Protein AF-A0A0K8VQW0-F1 (afdb_monomer)

pLDDT: mean 83.46, std 12.41, range [35.53, 97.81]

Organism: Bactrocera latifrons (NCBI:txid174628)

Structure (mmCIF, N/CA/C/O backbone):
data_AF-A0A0K8VQW0-F1
#
_entry.id   AF-A0A0K8VQW0-F1
#
loop_
_atom_site.group_PDB
_atom_site.id
_atom_site.type_symbol
_atom_site.label_atom_id
_atom_site.label_alt_id
_atom_site.label_comp_id
_atom_site.label_asym_id
_atom_site.label_entity_id
_atom_site.label_seq_id
_atom_site.pdbx_PDB_ins_code
_atom_site.Cartn_x
_atom_site.Cartn_y
_atom_site.Cartn_z
_atom_site.occupancy
_atom_site.B_iso_or_equiv
_atom_site.auth_seq_id
_atom_site.auth_comp_id
_atom_site.auth_asym_id
_atom_site.auth_atom_id
_atom_site.pdbx_PDB_model_num
ATOM 1 N N . MET A 1 1 ? 42.420 23.851 -63.058 1.00 48.34 1 MET A N 1
ATOM 2 C CA . MET A 1 1 ? 43.187 23.635 -61.815 1.00 48.34 1 MET A CA 1
ATOM 3 C C . MET A 1 1 ? 42.186 23.393 -60.703 1.00 48.34 1 ME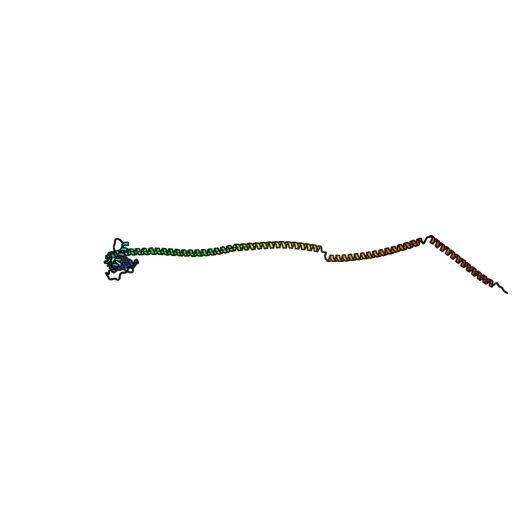T A C 1
ATOM 5 O O . MET A 1 1 ? 41.114 23.982 -60.770 1.00 48.34 1 MET A O 1
ATOM 9 N N . LEU A 1 2 ? 42.479 22.499 -59.757 1.00 59.59 2 LEU A N 1
ATOM 10 C CA . LEU A 1 2 ? 41.694 22.427 -58.519 1.00 59.59 2 LEU A CA 1
ATOM 11 C C . LEU A 1 2 ? 41.883 23.752 -57.770 1.00 59.59 2 LEU A C 1
ATOM 13 O O . LEU A 1 2 ? 42.992 24.283 -57.766 1.00 59.59 2 LEU A O 1
ATOM 17 N N . SER A 1 3 ? 40.810 24.321 -57.221 1.00 66.88 3 SER A N 1
ATOM 18 C CA . SER A 1 3 ? 40.883 25.573 -56.461 1.00 66.88 3 SER A CA 1
ATOM 19 C C . SER A 1 3 ? 41.658 25.364 -55.155 1.00 66.88 3 SER A C 1
ATOM 21 O O . SER A 1 3 ? 41.757 24.247 -54.652 1.00 66.88 3 SER A O 1
ATOM 23 N N . LYS A 1 4 ? 42.197 26.440 -54.575 1.00 72.69 4 LYS A N 1
ATOM 24 C CA . LYS A 1 4 ? 42.856 26.400 -53.258 1.00 72.69 4 LYS A CA 1
ATOM 25 C C . LYS A 1 4 ? 41.952 25.790 -52.173 1.00 72.69 4 LYS A C 1
ATOM 27 O O . LYS A 1 4 ? 42.403 24.959 -51.396 1.00 72.69 4 LYS A O 1
ATOM 32 N N . GLU A 1 5 ? 40.661 26.111 -52.224 1.00 74.06 5 GLU A N 1
ATOM 33 C CA . GLU A 1 5 ? 39.618 25.549 -51.354 1.00 74.06 5 GLU A CA 1
ATOM 34 C C . GLU A 1 5 ? 39.581 24.016 -51.396 1.00 74.06 5 GLU A C 1
ATOM 36 O O . GLU A 1 5 ? 39.418 23.359 -50.377 1.00 74.06 5 GLU A O 1
ATOM 41 N N . TYR A 1 6 ? 39.809 23.430 -52.571 1.00 78.06 6 TYR A N 1
ATOM 42 C CA . TYR A 1 6 ? 39.783 21.987 -52.765 1.00 78.06 6 TYR A CA 1
ATOM 43 C C . TYR A 1 6 ? 40.953 21.264 -52.072 1.00 78.06 6 TYR A C 1
ATOM 45 O O . TYR A 1 6 ? 40.799 20.153 -51.559 1.00 78.06 6 TYR A O 1
ATOM 53 N N . LEU A 1 7 ? 42.131 21.893 -52.060 1.00 81.38 7 LEU A N 1
ATOM 54 C CA . LEU A 1 7 ? 43.307 21.399 -51.341 1.00 81.38 7 LEU A CA 1
ATOM 55 C C . LEU A 1 7 ? 43.112 21.495 -49.828 1.00 81.38 7 LEU A C 1
ATOM 57 O O . LEU A 1 7 ? 43.439 20.551 -49.109 1.00 81.38 7 LEU A O 1
ATOM 61 N N . ASP A 1 8 ? 42.549 22.607 -49.362 1.00 84.25 8 ASP A N 1
ATOM 62 C CA . ASP A 1 8 ? 42.265 22.824 -47.945 1.00 84.25 8 ASP A CA 1
ATOM 63 C C . ASP A 1 8 ? 41.242 21.796 -47.432 1.00 84.25 8 ASP A C 1
ATOM 65 O O . ASP A 1 8 ? 41.500 21.129 -46.429 1.00 84.25 8 ASP A O 1
ATOM 69 N N . SER A 1 9 ? 40.163 21.551 -48.185 1.00 84.31 9 SER A N 1
ATOM 70 C CA . SER A 1 9 ? 39.167 20.507 -47.901 1.00 84.31 9 SER A CA 1
ATOM 71 C C . SER A 1 9 ? 39.760 19.095 -47.827 1.00 84.31 9 SER A C 1
ATOM 73 O O . SER A 1 9 ? 39.419 18.310 -46.940 1.00 84.31 9 SER A O 1
ATOM 75 N N . TRP A 1 10 ? 40.677 18.750 -48.736 1.00 85.44 10 TRP A N 1
ATOM 76 C CA . TRP A 1 10 ? 41.385 17.468 -48.677 1.00 85.44 10 TRP A CA 1
ATOM 77 C C . TRP A 1 10 ? 42.262 17.351 -47.433 1.00 85.44 10 TRP A C 1
ATOM 79 O O . TRP A 1 10 ? 42.283 16.304 -46.788 1.00 85.44 10 TRP A O 1
ATOM 89 N N . ASN A 1 11 ? 42.986 18.418 -47.104 1.00 86.31 11 ASN A N 1
ATOM 90 C CA . ASN A 1 11 ? 43.925 18.452 -45.988 1.00 86.31 11 ASN A CA 1
ATOM 91 C C . ASN A 1 11 ? 43.231 18.452 -44.623 1.00 86.31 11 ASN A C 1
ATOM 93 O O . ASN A 1 11 ? 43.803 17.941 -43.660 1.00 86.31 11 ASN A O 1
ATOM 97 N N . GLU A 1 12 ? 42.018 18.998 -44.542 1.00 84.69 12 GLU A N 1
ATOM 98 C CA . GLU A 1 12 ? 41.165 18.930 -43.356 1.00 84.69 12 GLU A CA 1
ATOM 99 C C . GLU A 1 12 ? 40.717 17.490 -43.078 1.00 84.69 12 GLU A C 1
ATOM 101 O O . GLU A 1 12 ? 40.817 17.011 -41.949 1.00 84.69 12 GLU A O 1
ATOM 106 N N . LEU A 1 13 ? 40.275 16.770 -44.114 1.00 79.94 13 LEU A N 1
ATOM 107 C CA . LEU A 1 13 ? 39.778 15.402 -43.964 1.00 79.94 13 LEU A CA 1
ATOM 108 C C . LEU A 1 13 ? 40.904 14.360 -43.855 1.00 79.94 13 LEU A C 1
ATOM 110 O O . LEU A 1 13 ? 40.767 13.379 -43.126 1.00 79.94 13 LEU A O 1
ATOM 114 N N . CYS A 1 14 ? 42.023 14.561 -44.555 1.00 78.38 14 CYS A N 1
ATOM 115 C CA . CYS A 1 14 ? 43.114 13.594 -44.682 1.00 78.38 14 CYS A CA 1
ATOM 116 C C . CYS A 1 14 ? 44.399 14.068 -43.979 1.00 78.38 14 CYS A C 1
ATOM 118 O O . CYS A 1 14 ? 45.395 14.425 -44.615 1.00 78.38 14 CYS A O 1
ATOM 120 N N . ALA A 1 15 ? 44.416 14.003 -42.645 1.00 74.19 15 ALA A N 1
ATOM 121 C CA . ALA A 1 15 ? 45.556 14.451 -41.837 1.00 74.19 15 ALA A CA 1
ATOM 122 C C . ALA A 1 15 ? 46.870 13.675 -42.098 1.00 74.19 15 ALA A C 1
ATOM 124 O O . ALA A 1 15 ? 47.957 14.235 -41.953 1.00 74.19 15 ALA A O 1
ATOM 125 N N . GLU A 1 16 ? 46.790 12.401 -42.508 1.00 76.31 16 GLU A N 1
ATOM 126 C CA . GLU A 1 16 ? 47.960 11.538 -42.763 1.00 76.31 16 GLU A CA 1
ATOM 127 C C . GLU A 1 16 ? 48.750 11.919 -44.030 1.00 76.31 16 GLU A C 1
ATOM 129 O O . GLU A 1 16 ? 49.934 11.585 -44.164 1.00 76.31 16 GLU A O 1
ATOM 134 N N . CYS A 1 17 ? 48.108 12.596 -44.985 1.00 80.81 17 CYS A N 1
ATOM 135 C CA . CYS A 1 17 ? 48.713 12.930 -46.269 1.00 80.81 17 CYS A CA 1
ATOM 136 C C . CYS A 1 17 ? 48.234 14.296 -46.756 1.00 80.81 17 CYS A C 1
ATOM 138 O O . CYS A 1 17 ? 47.280 14.389 -47.525 1.00 80.81 17 CYS A O 1
ATOM 140 N N . LYS A 1 18 ? 48.943 15.345 -46.328 1.00 83.75 18 LYS A N 1
ATOM 141 C CA . LYS A 1 18 ? 48.693 16.706 -46.800 1.00 83.75 18 LYS A CA 1
ATOM 142 C C . LYS A 1 18 ? 49.139 16.865 -48.252 1.00 83.75 18 LYS A C 1
ATOM 144 O O . LYS A 1 18 ? 50.272 16.532 -48.592 1.00 83.75 18 LYS A O 1
ATOM 149 N N . MET A 1 19 ? 48.246 17.379 -49.083 1.00 85.00 19 MET A N 1
ATOM 150 C CA . MET A 1 19 ? 48.490 17.762 -50.464 1.00 85.00 19 MET A CA 1
ATOM 151 C C . MET A 1 19 ? 48.918 19.225 -50.537 1.00 85.00 19 MET A C 1
ATOM 153 O O . MET A 1 19 ? 48.314 20.090 -49.899 1.00 85.00 19 MET A O 1
ATOM 157 N N . VAL A 1 20 ? 49.921 19.505 -51.364 1.00 86.06 20 VAL A N 1
ATOM 158 C CA . VAL A 1 20 ? 50.309 20.869 -51.739 1.00 86.06 20 VAL A CA 1
ATOM 159 C C . VAL A 1 20 ? 50.135 21.082 -53.242 1.00 86.06 20 VAL A C 1
ATOM 161 O O . VAL A 1 20 ? 50.089 20.133 -54.024 1.00 86.06 20 VAL A O 1
ATOM 164 N N . GLU A 1 21 ? 50.043 22.341 -53.665 1.00 83.44 21 GLU A N 1
ATOM 165 C CA . GLU A 1 21 ? 49.788 22.706 -55.064 1.00 83.44 21 GLU A CA 1
ATOM 166 C C . GLU A 1 21 ? 50.863 22.173 -56.029 1.00 83.44 21 GLU A C 1
ATOM 168 O O . GLU A 1 21 ? 50.541 21.725 -57.130 1.00 83.44 21 GLU A O 1
ATOM 173 N N . SER A 1 22 ? 52.128 22.125 -55.591 1.00 84.31 22 SER A N 1
ATOM 174 C CA . SER A 1 22 ? 53.238 21.570 -56.376 1.00 84.31 22 SER A CA 1
ATOM 175 C C . SER A 1 22 ? 53.071 20.081 -56.686 1.00 84.31 22 SER A C 1
ATOM 177 O O . SER A 1 22 ? 53.431 19.645 -57.780 1.00 84.31 22 SER A O 1
ATOM 179 N N . ASP A 1 23 ? 52.489 19.312 -55.762 1.00 83.44 23 ASP A N 1
ATOM 180 C CA . ASP A 1 23 ? 52.266 17.877 -55.959 1.00 83.44 23 ASP A CA 1
ATOM 181 C C . ASP A 1 23 ? 51.166 17.619 -56.992 1.00 83.44 23 ASP A 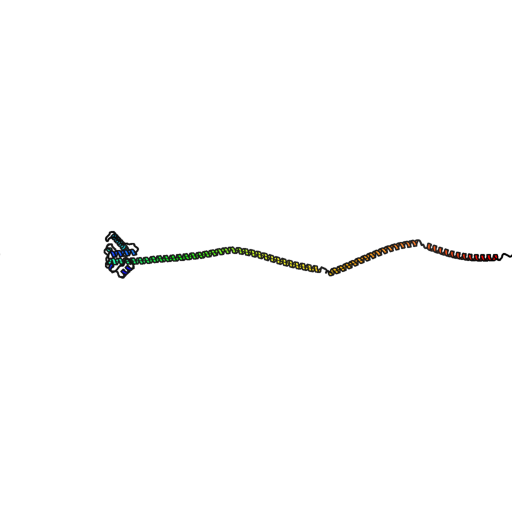C 1
ATOM 183 O O . ASP A 1 23 ? 51.247 16.680 -57.779 1.00 83.44 23 ASP A O 1
ATOM 187 N N . LEU A 1 24 ? 50.137 18.472 -57.026 1.00 83.31 24 LEU A N 1
ATOM 188 C CA . LEU A 1 24 ? 49.088 18.397 -58.042 1.00 83.31 24 LEU A CA 1
ATOM 189 C C . LEU A 1 24 ? 49.572 18.883 -59.405 1.00 83.31 24 LEU A C 1
ATOM 191 O O . LEU A 1 24 ? 49.139 18.343 -60.423 1.00 83.31 24 LEU A O 1
ATOM 195 N N . ALA A 1 25 ? 50.445 19.893 -59.435 1.00 85.62 25 ALA A N 1
ATOM 196 C CA . ALA A 1 25 ? 51.008 20.421 -60.671 1.00 85.62 25 ALA A CA 1
ATOM 197 C C . ALA A 1 25 ? 51.848 19.362 -61.402 1.00 85.62 25 ALA A C 1
ATOM 199 O O . ALA A 1 25 ? 51.726 19.237 -62.622 1.00 85.62 25 ALA A O 1
ATOM 200 N N . ASN A 1 26 ? 52.621 18.562 -60.659 1.00 87.62 26 ASN A N 1
ATOM 201 C CA . ASN A 1 26 ? 53.434 17.470 -61.190 1.00 87.62 26 ASN A CA 1
ATOM 202 C C . ASN A 1 26 ? 53.284 16.192 -60.339 1.00 87.62 26 ASN A C 1
ATOM 204 O O . ASN A 1 26 ? 54.155 15.886 -59.517 1.00 87.62 26 ASN A O 1
ATOM 208 N N . PRO A 1 27 ? 52.184 15.438 -60.510 1.00 90.44 27 PRO A N 1
ATOM 209 C CA . PRO A 1 27 ? 51.924 14.273 -59.680 1.00 90.44 27 PRO A CA 1
ATOM 210 C C . PRO A 1 27 ? 52.955 13.174 -59.953 1.00 90.44 27 PRO A C 1
ATOM 212 O O . PRO A 1 27 ? 53.300 12.895 -61.097 1.00 90.44 27 PRO A O 1
ATOM 215 N N . SER A 1 28 ? 53.428 12.515 -58.896 1.00 91.12 28 SER A N 1
ATOM 216 C CA . SER A 1 28 ? 54.282 11.324 -59.001 1.00 91.12 28 SER A CA 1
ATOM 217 C C . SER A 1 28 ? 53.524 10.068 -58.576 1.00 91.12 28 SER A C 1
ATOM 219 O O . SER A 1 28 ? 52.607 10.142 -57.756 1.00 91.12 28 SER A O 1
ATOM 221 N N . GLU A 1 29 ? 53.927 8.899 -59.087 1.00 90.69 29 GLU A N 1
ATOM 222 C CA . GLU A 1 29 ? 53.359 7.601 -58.683 1.00 90.69 29 GLU A CA 1
ATOM 223 C C . GLU A 1 29 ? 53.418 7.421 -57.160 1.00 90.69 29 GLU A C 1
ATOM 225 O O . GLU A 1 29 ? 52.429 7.048 -56.527 1.00 90.69 29 GLU A O 1
ATOM 230 N N . LYS A 1 30 ? 54.574 7.724 -56.554 1.00 89.25 30 LYS A N 1
ATOM 231 C CA . LYS A 1 30 ? 54.804 7.563 -55.113 1.00 89.25 30 LYS A CA 1
ATOM 232 C C . LYS A 1 30 ? 53.864 8.442 -54.291 1.00 89.25 30 LYS A C 1
ATOM 234 O O . LYS A 1 30 ? 53.285 7.971 -53.312 1.00 89.25 30 LYS A O 1
ATOM 239 N N . TRP A 1 31 ? 53.703 9.699 -54.696 1.00 91.19 31 TRP A N 1
ATOM 240 C CA . TRP A 1 31 ? 52.788 10.627 -54.040 1.00 91.19 31 TRP A CA 1
ATOM 241 C C . TRP A 1 31 ? 51.332 10.179 -54.198 1.00 91.19 31 TRP A C 1
ATOM 243 O O . TRP A 1 31 ? 50.628 10.032 -53.198 1.00 91.19 31 TRP A O 1
ATOM 253 N N . LEU A 1 32 ? 50.899 9.870 -55.424 1.00 92.00 32 LEU A N 1
ATOM 254 C CA . LEU A 1 32 ? 49.515 9.482 -55.688 1.00 92.00 32 LEU A CA 1
ATOM 255 C C . LEU A 1 32 ? 49.154 8.171 -54.977 1.00 92.00 32 LEU A C 1
ATOM 257 O O . LEU A 1 32 ? 48.070 8.045 -54.415 1.00 92.00 32 LEU A O 1
ATOM 261 N N . THR A 1 33 ? 50.084 7.218 -54.916 1.00 92.06 33 THR A N 1
ATOM 262 C CA . THR A 1 33 ? 49.921 5.980 -54.143 1.00 92.06 33 THR A CA 1
ATOM 263 C C . THR A 1 33 ? 49.684 6.277 -52.663 1.00 92.06 33 THR A C 1
ATOM 265 O O . THR A 1 33 ? 48.759 5.722 -52.074 1.00 92.06 33 THR A O 1
ATOM 268 N N . LYS A 1 34 ? 50.474 7.177 -52.060 1.00 90.62 34 LYS A N 1
ATOM 269 C CA . LYS A 1 34 ? 50.308 7.569 -50.651 1.00 90.62 34 LYS A CA 1
ATOM 270 C C . LYS A 1 34 ? 48.936 8.201 -50.407 1.00 90.62 34 LYS A C 1
ATOM 272 O O . LYS A 1 34 ? 48.243 7.798 -49.478 1.00 90.62 34 LYS A O 1
ATOM 277 N N . VAL A 1 35 ? 48.528 9.120 -51.279 1.00 91.38 35 VAL A N 1
ATOM 278 C CA . VAL A 1 35 ? 47.213 9.774 -51.237 1.00 91.38 35 VAL A CA 1
ATOM 279 C C . VAL A 1 35 ? 46.076 8.753 -51.269 1.00 91.38 35 VAL A C 1
ATOM 281 O O . VAL A 1 35 ? 45.187 8.790 -50.422 1.00 91.38 35 VAL A O 1
ATOM 284 N N . LEU A 1 36 ? 46.101 7.821 -52.225 1.00 92.50 36 LEU A N 1
ATOM 285 C CA . LEU A 1 36 ? 45.034 6.833 -52.398 1.00 92.50 36 LEU A CA 1
ATOM 286 C C . LEU A 1 36 ? 44.988 5.819 -51.245 1.00 92.50 36 LEU A C 1
ATOM 288 O O . LEU A 1 36 ? 43.913 5.366 -50.858 1.00 92.50 36 LEU A O 1
ATOM 292 N N . VAL A 1 37 ? 46.138 5.483 -50.656 1.00 92.69 37 VAL A N 1
ATOM 293 C CA . VAL A 1 37 ? 46.196 4.652 -49.444 1.00 92.69 37 VAL A CA 1
ATOM 294 C C . VAL A 1 37 ? 45.581 5.384 -48.254 1.00 92.69 37 VAL A C 1
ATOM 296 O O . VAL A 1 37 ? 44.733 4.811 -47.570 1.00 92.69 37 VAL A O 1
ATOM 299 N N . SER A 1 38 ? 45.954 6.647 -48.026 1.00 90.62 38 SER A N 1
ATOM 300 C CA . SER A 1 38 ? 45.355 7.464 -46.964 1.00 90.62 38 SER A CA 1
ATOM 301 C C . SER A 1 38 ? 43.851 7.642 -47.171 1.00 90.62 38 SER A C 1
ATOM 303 O O . SER A 1 38 ? 43.090 7.535 -46.214 1.00 90.62 38 SER A O 1
ATOM 305 N N . TYR A 1 39 ? 43.401 7.789 -48.420 1.00 90.94 39 TYR A N 1
ATOM 306 C CA . TYR A 1 39 ? 41.980 7.810 -48.757 1.00 90.94 39 TYR A CA 1
ATOM 307 C C . TYR A 1 39 ? 41.234 6.563 -48.283 1.00 90.94 39 TYR A C 1
ATOM 309 O O . TYR A 1 39 ? 40.228 6.676 -47.589 1.00 90.94 39 TYR A O 1
ATOM 317 N N . LEU A 1 40 ? 41.740 5.368 -48.596 1.00 90.44 40 LEU A N 1
ATOM 318 C CA . LEU A 1 40 ? 41.107 4.121 -48.156 1.00 90.44 40 LEU A CA 1
ATOM 319 C C . LEU A 1 40 ? 41.104 3.985 -46.627 1.00 90.44 40 LEU A C 1
ATOM 321 O O . LEU A 1 40 ? 40.119 3.522 -46.050 1.00 90.44 40 LEU A O 1
ATOM 325 N N . ARG A 1 41 ? 42.161 4.433 -45.946 1.00 90.06 41 ARG A N 1
ATOM 326 C CA . ARG A 1 41 ? 42.215 4.408 -44.476 1.00 90.06 41 ARG A CA 1
ATOM 327 C C . ARG A 1 41 ? 41.132 5.262 -43.821 1.00 90.06 41 ARG A C 1
ATOM 329 O O . ARG A 1 41 ? 40.628 4.864 -42.775 1.00 90.06 41 ARG A O 1
ATOM 336 N N . MET A 1 42 ? 40.696 6.356 -44.450 1.00 86.81 42 MET A N 1
ATOM 337 C CA . MET A 1 42 ? 39.585 7.176 -43.936 1.00 86.81 42 MET A CA 1
ATOM 338 C C . MET A 1 42 ? 38.248 6.420 -43.884 1.00 86.81 42 MET A C 1
ATOM 340 O O . MET A 1 42 ? 37.409 6.706 -43.032 1.00 86.81 42 MET A O 1
ATOM 344 N N . PHE A 1 43 ? 38.068 5.396 -44.723 1.00 84.69 43 PHE A N 1
ATOM 345 C CA . PHE A 1 43 ? 36.915 4.488 -44.653 1.00 84.69 43 PHE A CA 1
ATOM 346 C C . PHE A 1 43 ? 37.111 3.329 -43.661 1.00 84.69 43 PHE A C 1
ATOM 348 O O . PHE A 1 43 ? 36.229 2.486 -43.524 1.00 84.69 43 PHE A O 1
ATOM 355 N N . GLY A 1 44 ? 38.249 3.269 -42.960 1.00 84.62 44 GLY A N 1
ATOM 356 C CA . GLY A 1 44 ? 38.584 2.216 -41.999 1.00 84.62 44 GLY A CA 1
ATOM 357 C C . GLY A 1 44 ? 39.300 1.000 -42.596 1.00 84.62 44 GLY A C 1
ATOM 358 O O . GLY A 1 44 ? 39.504 0.011 -41.887 1.00 84.62 44 GLY A O 1
ATOM 359 N N . TYR A 1 45 ? 39.710 1.040 -43.870 1.00 88.25 45 TYR A N 1
ATOM 360 C CA . TYR A 1 45 ? 40.494 -0.045 -44.466 1.00 88.25 45 TYR A CA 1
ATOM 361 C C . TYR A 1 45 ? 41.931 -0.050 -43.928 1.00 88.25 45 TYR A C 1
ATOM 363 O O . TYR A 1 45 ? 42.628 0.964 -43.949 1.00 88.25 45 TYR A O 1
ATOM 371 N N . ARG A 1 46 ? 42.422 -1.221 -43.510 1.00 85.12 46 ARG A N 1
ATOM 372 C CA . ARG A 1 46 ? 43.819 -1.414 -43.090 1.00 85.12 46 ARG A CA 1
ATOM 373 C C . ARG A 1 46 ? 44.701 -1.695 -44.307 1.00 85.12 46 ARG A C 1
ATOM 375 O O . ARG A 1 46 ? 44.916 -2.848 -44.667 1.00 85.12 46 ARG A O 1
ATOM 382 N N . VAL A 1 47 ? 45.156 -0.633 -44.973 1.00 86.38 47 VAL A N 1
ATOM 383 C CA . VAL A 1 47 ? 46.017 -0.720 -46.166 1.00 86.38 47 VAL A CA 1
ATOM 384 C C . VAL A 1 47 ? 47.445 -0.301 -45.821 1.00 86.38 47 VAL A C 1
ATOM 386 O O . VAL A 1 47 ? 47.671 0.817 -45.349 1.00 86.38 47 VAL A O 1
ATOM 389 N N . GLU A 1 48 ? 48.413 -1.173 -46.097 1.00 84.19 48 GLU A N 1
ATOM 390 C CA . GLU A 1 48 ? 49.847 -0.940 -45.887 1.00 84.19 48 GLU A CA 1
ATOM 391 C C . GLU A 1 48 ? 50.609 -1.046 -47.211 1.00 84.19 48 GLU A C 1
ATOM 393 O O . GLU A 1 48 ? 50.309 -1.902 -48.044 1.00 84.19 48 GLU A O 1
ATOM 398 N N . ILE A 1 49 ? 51.573 -0.145 -47.418 1.00 84.25 49 ILE A N 1
ATOM 399 C CA . ILE A 1 49 ? 52.431 -0.149 -48.608 1.00 84.25 49 ILE A CA 1
ATOM 400 C C . ILE A 1 49 ? 53.549 -1.177 -48.369 1.00 84.25 49 ILE A C 1
ATOM 402 O O . ILE A 1 49 ? 54.248 -1.043 -47.365 1.00 84.25 49 ILE A O 1
ATOM 406 N N . PRO A 1 50 ? 53.753 -2.169 -49.257 1.00 84.38 50 PRO A N 1
ATOM 407 C CA . PRO A 1 50 ? 54.818 -3.158 -49.094 1.00 84.38 50 PRO A CA 1
ATOM 408 C C . PRO A 1 50 ? 56.213 -2.516 -49.032 1.00 84.38 50 PRO A C 1
ATOM 410 O O . PRO A 1 50 ? 56.507 -1.608 -49.812 1.00 84.38 50 PRO A O 1
ATOM 413 N N . CYS A 1 51 ? 57.090 -3.029 -48.161 1.00 75.00 51 CYS A N 1
ATOM 414 C CA . CYS A 1 51 ? 58.485 -2.576 -48.014 1.00 75.00 51 CYS A CA 1
ATOM 415 C C . CYS A 1 51 ? 59.433 -3.079 -49.124 1.00 75.00 51 CYS A C 1
ATOM 417 O O . CYS A 1 51 ? 60.633 -2.821 -49.077 1.00 75.00 51 CYS A O 1
ATOM 419 N N . SER A 1 52 ? 58.914 -3.836 -50.087 1.00 76.88 52 SER A N 1
ATOM 420 C CA . SER A 1 52 ? 59.673 -4.541 -51.122 1.00 76.88 52 SER A CA 1
ATOM 421 C C . SER A 1 52 ? 60.296 -3.581 -52.145 1.00 76.88 52 SER A C 1
ATOM 423 O O . SER A 1 52 ? 59.778 -2.488 -52.385 1.00 76.88 52 SER A O 1
ATOM 425 N N . GLU A 1 53 ? 61.385 -4.010 -52.793 1.00 74.75 53 GLU A N 1
ATOM 426 C CA . GLU A 1 53 ? 62.122 -3.203 -53.776 1.00 74.75 53 GLU A CA 1
ATOM 427 C C . GLU A 1 53 ? 61.233 -2.652 -54.907 1.00 74.75 53 GLU A C 1
ATOM 429 O O . GLU A 1 53 ? 60.207 -3.233 -55.297 1.00 74.75 53 GLU A O 1
ATOM 434 N N . GLU A 1 54 ? 61.644 -1.507 -55.455 1.00 72.06 54 GLU A N 1
ATOM 435 C CA . GLU A 1 54 ? 60.998 -0.853 -56.591 1.00 72.06 54 GLU A CA 1
ATOM 436 C C . GLU A 1 54 ? 60.935 -1.816 -57.795 1.00 72.06 54 GLU A C 1
ATOM 438 O O . GLU A 1 54 ? 61.929 -2.424 -58.175 1.00 72.06 54 GLU A O 1
ATOM 443 N N . GLY A 1 55 ? 59.747 -2.014 -58.378 1.00 73.12 55 GLY A N 1
ATOM 444 C CA . GLY A 1 55 ? 59.546 -2.961 -59.488 1.00 73.12 55 GLY A CA 1
ATOM 445 C C . GLY A 1 55 ? 59.321 -4.429 -59.087 1.00 73.12 55 GLY A C 1
ATOM 446 O O . GLY A 1 55 ? 58.984 -5.254 -59.948 1.00 73.12 55 GLY A O 1
ATOM 447 N N . SER A 1 56 ? 59.405 -4.767 -57.794 1.00 86.62 56 SER A N 1
ATOM 448 C CA . SER A 1 56 ? 59.098 -6.114 -57.296 1.00 86.62 56 SER A CA 1
ATOM 449 C C . SER A 1 56 ? 57.685 -6.579 -57.685 1.00 86.62 56 SER A C 1
ATOM 451 O O . SER A 1 56 ? 56.746 -5.794 -57.868 1.00 86.62 56 SER A O 1
ATOM 453 N N . ARG A 1 57 ? 57.507 -7.901 -57.826 1.00 87.38 57 ARG A N 1
ATOM 454 C CA . ARG A 1 57 ? 56.194 -8.507 -58.126 1.00 87.38 57 ARG A CA 1
ATOM 455 C C . ARG A 1 57 ? 55.148 -8.131 -57.073 1.00 87.38 57 ARG A C 1
ATOM 457 O O . ARG A 1 57 ? 53.999 -7.877 -57.422 1.00 87.38 57 ARG A O 1
ATOM 464 N N . GLU A 1 58 ? 55.552 -8.079 -55.811 1.00 87.56 58 GLU A N 1
ATOM 465 C CA . GLU A 1 58 ? 54.688 -7.740 -54.683 1.00 87.56 58 GLU A CA 1
ATOM 466 C C . GLU A 1 58 ? 54.174 -6.299 -54.762 1.00 87.56 58 GLU A C 1
ATOM 468 O O . GLU A 1 58 ? 52.959 -6.084 -54.734 1.00 87.56 58 GLU A O 1
ATOM 473 N N . LYS A 1 59 ? 55.069 -5.326 -54.989 1.00 87.56 59 LYS A N 1
ATOM 474 C CA . LYS A 1 59 ? 54.690 -3.920 -55.188 1.00 87.56 59 LYS A CA 1
ATOM 475 C C . LYS A 1 59 ? 53.755 -3.756 -56.389 1.00 87.56 59 LYS A C 1
ATOM 477 O O . LYS A 1 59 ? 52.739 -3.074 -56.286 1.00 87.56 59 LYS A O 1
ATOM 482 N N . ARG A 1 60 ? 54.019 -4.445 -57.507 1.00 89.31 60 ARG A N 1
ATOM 483 C CA . ARG A 1 60 ? 53.128 -4.419 -58.685 1.00 89.31 60 ARG A CA 1
ATOM 484 C C . ARG A 1 60 ? 51.727 -4.948 -58.374 1.00 89.31 60 ARG A C 1
ATOM 486 O O . ARG A 1 60 ? 50.743 -4.308 -58.737 1.00 89.31 60 ARG A O 1
ATOM 493 N N . ILE A 1 61 ? 51.618 -6.082 -57.680 1.00 90.19 61 ILE A N 1
ATOM 494 C CA . ILE A 1 61 ? 50.319 -6.649 -57.280 1.00 90.19 61 ILE A CA 1
ATOM 495 C C . ILE A 1 61 ? 49.574 -5.693 -56.343 1.00 90.19 61 ILE A C 1
ATOM 497 O O . ILE A 1 61 ? 48.369 -5.501 -56.509 1.00 90.19 61 ILE A O 1
ATOM 501 N N . PHE A 1 62 ? 50.275 -5.082 -55.385 1.00 93.25 62 PHE A N 1
ATOM 502 C CA . PHE A 1 62 ? 49.696 -4.087 -54.486 1.00 93.25 62 PHE A CA 1
ATOM 503 C C . PHE A 1 62 ? 49.106 -2.900 -55.253 1.00 93.25 62 PHE A C 1
ATOM 505 O O . PHE A 1 62 ? 47.931 -2.588 -55.074 1.00 93.25 62 PHE A O 1
ATOM 512 N N . LEU A 1 63 ? 49.875 -2.290 -56.158 1.00 92.25 63 LEU A N 1
ATOM 513 C CA . LEU A 1 63 ? 49.413 -1.138 -56.934 1.00 92.25 63 LEU A CA 1
ATOM 514 C C . LEU A 1 63 ? 48.222 -1.500 -57.836 1.00 92.25 63 LEU A C 1
ATOM 516 O O . LEU A 1 63 ? 47.260 -0.741 -57.913 1.00 92.25 63 LEU A O 1
ATOM 520 N N . ILE A 1 64 ? 48.222 -2.686 -58.456 1.00 92.56 64 ILE A N 1
ATOM 521 C CA . ILE A 1 64 ? 47.072 -3.178 -59.234 1.00 92.56 64 ILE A CA 1
ATOM 522 C C . ILE A 1 64 ? 45.829 -3.308 -58.345 1.00 92.56 64 ILE A C 1
ATOM 524 O O . ILE A 1 64 ? 44.737 -2.900 -58.744 1.00 92.56 64 ILE A O 1
ATOM 528 N N . LYS A 1 65 ? 45.969 -3.864 -57.135 1.00 92.50 65 LYS A N 1
ATOM 529 C CA . LYS A 1 65 ? 44.855 -3.973 -56.183 1.00 92.50 65 LYS A CA 1
ATOM 530 C C . LYS A 1 65 ? 44.358 -2.597 -55.749 1.00 92.50 65 LYS A C 1
ATOM 532 O O . LYS A 1 65 ? 43.147 -2.393 -55.749 1.00 92.50 65 LYS A O 1
ATOM 537 N N . LEU A 1 66 ? 45.262 -1.672 -55.428 1.00 93.69 66 LEU A N 1
ATOM 538 C CA . LEU A 1 66 ? 44.930 -0.300 -55.044 1.00 93.69 66 LEU A CA 1
ATOM 539 C C . LEU A 1 66 ? 44.111 0.387 -56.141 1.00 93.69 66 LEU A C 1
ATOM 541 O O . LEU A 1 66 ? 43.018 0.872 -55.872 1.00 93.69 66 LEU A O 1
ATOM 545 N N . VAL A 1 67 ? 44.583 0.331 -57.388 1.00 94.00 67 VAL A N 1
ATOM 546 C CA . VAL A 1 67 ? 43.874 0.890 -58.549 1.00 94.00 67 VAL A CA 1
ATOM 547 C C . VAL A 1 67 ? 42.485 0.288 -58.693 1.00 94.00 67 VAL A C 1
ATOM 549 O O . VAL A 1 67 ? 41.533 1.033 -58.869 1.00 94.00 67 VAL A O 1
ATOM 552 N N . ARG A 1 68 ? 42.334 -1.037 -58.570 1.00 91.81 68 ARG A N 1
ATOM 553 C CA . ARG A 1 68 ? 41.014 -1.685 -58.677 1.00 91.81 68 ARG A CA 1
ATOM 554 C C . ARG A 1 68 ? 40.044 -1.233 -57.585 1.00 91.81 68 ARG A C 1
ATOM 556 O O . ARG A 1 68 ? 38.862 -1.089 -57.872 1.00 91.81 68 ARG A O 1
ATOM 563 N N . HIS A 1 69 ? 40.522 -1.013 -56.360 1.00 91.12 69 HIS A N 1
ATOM 564 C CA . HIS A 1 69 ? 39.678 -0.510 -55.270 1.00 91.12 69 HIS A CA 1
ATOM 565 C C . HIS A 1 69 ? 39.270 0.943 -55.508 1.00 91.12 69 HIS A C 1
ATOM 567 O O . HIS A 1 69 ? 38.101 1.285 -55.351 1.00 91.12 69 HIS A O 1
ATOM 573 N N . ILE A 1 70 ? 40.215 1.782 -55.930 1.00 92.31 70 ILE A N 1
ATOM 574 C CA . ILE A 1 70 ? 39.940 3.185 -56.234 1.00 92.31 70 ILE A CA 1
ATOM 575 C C . ILE A 1 70 ? 39.007 3.314 -57.435 1.00 92.31 70 ILE A C 1
ATOM 577 O O . ILE A 1 70 ? 38.030 4.039 -57.338 1.00 92.31 70 ILE A O 1
ATOM 581 N N . ASP A 1 71 ? 39.236 2.571 -58.519 1.00 91.00 71 ASP A N 1
ATOM 582 C CA . ASP A 1 71 ? 38.354 2.541 -59.692 1.00 91.00 71 ASP A CA 1
ATOM 583 C C . ASP A 1 71 ? 36.941 2.073 -59.324 1.00 91.00 71 ASP A C 1
ATOM 585 O O . ASP A 1 71 ? 35.961 2.644 -59.792 1.00 91.00 71 ASP A O 1
ATOM 589 N N . HIS A 1 72 ? 36.818 1.082 -58.433 1.00 89.88 72 HIS A N 1
ATOM 590 C CA . HIS A 1 72 ? 35.516 0.643 -57.939 1.00 89.88 72 HIS A CA 1
ATOM 591 C C . HIS A 1 72 ? 34.778 1.759 -57.191 1.00 89.88 72 HIS A C 1
ATOM 593 O O . HIS A 1 72 ? 33.628 2.030 -57.521 1.00 89.88 72 HIS A O 1
ATOM 599 N N . ILE A 1 73 ? 35.435 2.425 -56.233 1.00 88.38 73 ILE A N 1
ATOM 600 C CA . ILE A 1 73 ? 34.841 3.544 -55.479 1.00 88.38 73 ILE A CA 1
ATOM 601 C C . ILE A 1 73 ? 34.502 4.698 -56.419 1.00 88.38 73 ILE A C 1
ATOM 603 O O . ILE A 1 73 ? 33.419 5.267 -56.370 1.00 88.38 73 ILE A O 1
ATOM 607 N N . TYR A 1 74 ? 35.419 5.015 -57.319 1.00 85.31 74 TYR A N 1
ATOM 608 C CA . TYR A 1 74 ? 35.268 6.086 -58.280 1.00 85.31 74 TYR A CA 1
ATOM 609 C C . TYR A 1 74 ? 34.062 5.859 -59.211 1.00 85.31 74 TYR A C 1
ATOM 611 O O . TYR A 1 74 ? 33.282 6.782 -59.440 1.00 85.31 74 TYR A O 1
ATOM 619 N N . LYS A 1 75 ? 33.823 4.613 -59.645 1.00 88.94 75 LYS A N 1
ATOM 620 C CA . LYS A 1 75 ? 32.659 4.210 -60.457 1.00 88.94 75 LYS A CA 1
ATOM 621 C C . LYS A 1 75 ? 31.313 4.267 -59.736 1.00 88.94 75 LYS A C 1
ATOM 623 O O . LYS A 1 75 ? 30.280 4.213 -60.405 1.00 88.94 75 LYS A O 1
ATOM 628 N N . ILE A 1 76 ? 31.299 4.367 -58.406 1.00 86.00 76 ILE A N 1
ATOM 629 C CA . ILE A 1 76 ? 30.070 4.656 -57.651 1.00 86.00 76 ILE A CA 1
ATOM 630 C C . ILE A 1 76 ? 29.592 6.072 -57.990 1.00 86.00 76 ILE A C 1
ATOM 632 O O . ILE A 1 76 ? 28.396 6.287 -58.173 1.00 86.00 76 ILE A O 1
ATOM 636 N N . SER A 1 77 ? 30.532 7.008 -58.126 1.00 82.50 77 SER A N 1
ATOM 637 C CA . SER A 1 77 ? 30.257 8.417 -58.400 1.00 82.50 77 SER A CA 1
ATOM 638 C C . SER A 1 77 ? 30.200 8.747 -59.896 1.00 82.50 77 SER A C 1
ATOM 640 O O . SER A 1 77 ? 29.341 9.522 -60.305 1.00 82.50 77 SER A O 1
ATOM 642 N N . ASP A 1 78 ? 31.076 8.163 -60.722 1.00 83.12 78 ASP A N 1
ATOM 643 C CA . ASP A 1 78 ? 31.080 8.361 -62.179 1.00 83.12 78 ASP A CA 1
ATOM 644 C C . ASP A 1 78 ? 31.454 7.073 -62.932 1.00 83.12 78 ASP A C 1
ATOM 646 O O . ASP A 1 78 ? 32.605 6.636 -62.953 1.00 83.12 78 ASP A O 1
ATOM 650 N N . LYS A 1 79 ? 30.465 6.463 -63.596 1.00 84.00 79 LYS A N 1
ATOM 651 C CA . LYS A 1 79 ? 30.634 5.213 -64.361 1.00 84.00 79 LYS A CA 1
ATOM 652 C C . LYS A 1 79 ? 31.337 5.402 -65.707 1.00 84.00 79 LYS A C 1
ATOM 654 O O . LYS A 1 79 ? 31.765 4.411 -66.298 1.00 84.00 79 LYS A O 1
ATOM 659 N N . SER A 1 80 ? 31.398 6.631 -66.220 1.00 80.69 80 SER A N 1
ATOM 660 C CA . SER A 1 80 ? 31.901 6.925 -67.568 1.00 80.69 80 SER A CA 1
ATOM 661 C C . SER A 1 80 ? 33.426 6.948 -67.643 1.00 80.69 80 SER A C 1
ATOM 663 O O . SER A 1 80 ? 34.008 6.775 -68.715 1.00 80.69 80 SER A O 1
ATOM 665 N N . PHE A 1 81 ? 34.085 7.109 -66.500 1.00 79.69 81 PHE A N 1
ATOM 666 C CA . PHE A 1 81 ? 35.523 7.268 -66.418 1.00 79.69 81 PHE A CA 1
ATOM 667 C C . PHE A 1 81 ? 36.170 6.069 -65.718 1.00 79.69 81 PHE A C 1
ATOM 669 O O . PHE A 1 81 ? 35.610 5.454 -64.815 1.00 79.69 81 PHE A O 1
ATOM 676 N N . THR A 1 82 ? 37.361 5.696 -66.190 1.00 86.38 82 THR A N 1
ATOM 677 C CA . THR A 1 82 ? 38.114 4.541 -65.685 1.00 86.38 82 THR A CA 1
ATOM 678 C C . THR A 1 82 ? 39.489 4.982 -65.202 1.00 86.38 82 THR A C 1
ATOM 680 O O . THR A 1 82 ? 40.242 5.637 -65.938 1.00 86.38 82 THR A O 1
ATOM 683 N N . PHE A 1 83 ? 39.819 4.587 -63.973 1.00 90.19 83 PHE A N 1
ATOM 684 C CA . PHE A 1 83 ? 41.149 4.741 -63.404 1.00 90.19 83 PHE A CA 1
ATOM 685 C C . PHE A 1 83 ? 41.929 3.438 -63.586 1.00 90.19 83 PHE A C 1
ATOM 687 O O . PHE A 1 83 ? 41.592 2.390 -63.039 1.00 90.19 83 PHE A O 1
ATOM 694 N N . THR A 1 84 ? 42.962 3.489 -64.417 1.00 91.44 84 THR A N 1
ATOM 695 C CA . THR A 1 84 ? 43.747 2.320 -64.811 1.00 91.44 84 THR A CA 1
ATOM 696 C C . THR A 1 84 ? 45.100 2.300 -64.118 1.00 91.44 84 THR A C 1
ATOM 698 O O . THR A 1 84 ? 45.569 3.292 -63.565 1.00 91.44 84 THR A O 1
ATOM 701 N N . TYR A 1 85 ? 45.780 1.157 -64.198 1.00 91.94 85 TYR A N 1
ATOM 702 C CA . TYR A 1 85 ? 47.128 1.015 -63.653 1.00 91.94 85 TYR A CA 1
ATOM 703 C C . TYR A 1 85 ? 48.119 2.006 -64.281 1.00 91.94 85 TYR A C 1
ATOM 705 O O . TYR A 1 85 ? 48.995 2.528 -63.598 1.00 91.94 85 TYR A O 1
ATOM 713 N N . TYR A 1 86 ? 47.929 2.332 -65.562 1.00 91.38 86 TYR A N 1
ATOM 714 C CA . TYR A 1 86 ? 48.745 3.320 -66.258 1.00 91.38 86 TYR A CA 1
ATOM 715 C C . TYR A 1 86 ? 48.576 4.730 -65.681 1.00 91.38 86 TYR A C 1
ATOM 717 O O . TYR A 1 86 ? 49.556 5.457 -65.559 1.00 91.38 86 TYR A O 1
ATOM 725 N N . ASP A 1 87 ? 47.360 5.094 -65.269 1.00 91.19 87 ASP A N 1
ATOM 726 C CA . ASP A 1 87 ? 47.075 6.406 -64.679 1.00 91.19 87 ASP A CA 1
ATOM 727 C C . ASP A 1 87 ? 47.738 6.591 -63.308 1.00 91.19 87 ASP A C 1
ATOM 729 O O . ASP A 1 87 ? 47.989 7.721 -62.900 1.00 91.19 87 ASP A O 1
ATOM 733 N N . LEU A 1 88 ? 48.038 5.492 -62.608 1.00 92.81 88 LEU A N 1
ATOM 734 C CA . LEU A 1 88 ? 48.814 5.519 -61.370 1.00 92.81 88 LEU A CA 1
ATOM 735 C C . LEU A 1 88 ? 50.324 5.612 -61.636 1.00 92.81 88 LEU A C 1
ATOM 737 O O . LEU A 1 88 ? 51.006 6.369 -60.952 1.00 92.81 88 LEU A O 1
ATOM 741 N N . LEU A 1 89 ? 50.839 4.868 -62.623 1.00 90.56 89 LEU A N 1
ATOM 742 C CA . LEU A 1 89 ? 52.268 4.869 -62.978 1.00 90.56 89 LEU A CA 1
ATOM 743 C C . LEU A 1 89 ? 52.717 6.177 -63.643 1.00 90.56 89 LEU A C 1
ATOM 745 O O . LEU A 1 89 ? 53.826 6.654 -63.418 1.00 90.56 89 LEU A O 1
ATOM 749 N N . LYS A 1 90 ? 51.864 6.746 -64.498 1.00 91.19 90 LYS A N 1
ATOM 750 C CA . LYS A 1 90 ? 52.115 7.993 -65.230 1.00 91.19 90 LYS A CA 1
ATOM 751 C C . LYS A 1 90 ? 50.949 8.956 -65.014 1.00 91.19 90 LYS A C 1
ATOM 753 O O . LYS A 1 90 ? 50.153 9.181 -65.931 1.00 91.19 90 LYS A O 1
ATOM 758 N N . PRO A 1 91 ? 50.817 9.502 -63.795 1.00 91.69 91 PRO A N 1
ATOM 759 C CA . PRO A 1 91 ? 49.709 10.379 -63.464 1.00 91.69 91 PRO A CA 1
ATOM 760 C C . PRO A 1 91 ? 49.787 11.672 -64.275 1.00 91.69 91 PRO A C 1
ATOM 762 O O . PRO A 1 91 ? 50.848 12.269 -64.440 1.00 91.69 91 PRO A O 1
ATOM 765 N N . SER A 1 92 ? 48.638 12.120 -64.779 1.00 91.81 92 SER A N 1
ATOM 766 C CA . SER A 1 92 ? 48.524 13.402 -65.478 1.00 91.81 92 SER A CA 1
ATOM 767 C C . SER A 1 92 ? 47.776 14.404 -64.614 1.00 91.81 92 SER A C 1
ATOM 769 O O . SER A 1 92 ? 46.743 14.081 -64.027 1.00 91.81 92 SER A O 1
ATOM 771 N N . THR A 1 93 ? 48.252 15.646 -64.578 1.00 89.00 93 THR A N 1
ATOM 772 C CA . THR A 1 93 ? 47.703 16.731 -63.750 1.00 89.00 93 THR A CA 1
ATOM 773 C C . THR A 1 93 ? 46.181 16.848 -63.862 1.00 89.00 93 THR A C 1
ATOM 775 O O . THR A 1 93 ? 45.480 16.885 -62.851 1.00 89.00 93 THR A O 1
ATOM 778 N N . LYS A 1 94 ? 45.641 16.832 -65.090 1.00 88.00 94 LYS A N 1
ATOM 779 C CA . LYS A 1 94 ? 44.198 16.965 -65.349 1.00 88.00 94 LYS A CA 1
ATOM 780 C C . LYS A 1 94 ? 43.402 15.761 -64.838 1.00 88.00 94 LYS A C 1
ATOM 782 O O . LYS A 1 94 ? 42.391 15.946 -64.163 1.00 88.00 94 LYS A O 1
ATOM 787 N N . LYS A 1 95 ? 43.853 14.542 -65.154 1.00 87.94 95 LYS A N 1
ATOM 788 C CA . LYS A 1 95 ? 43.136 13.304 -64.818 1.00 87.94 95 LYS A CA 1
ATOM 789 C C . LYS A 1 95 ? 43.178 13.031 -63.314 1.00 87.94 95 LYS A C 1
ATOM 791 O O . LYS A 1 95 ? 42.147 12.728 -62.724 1.00 87.94 95 LYS A O 1
ATOM 796 N N . THR A 1 96 ? 44.339 13.228 -62.694 1.00 89.62 96 THR A N 1
ATOM 797 C CA . THR A 1 96 ? 44.547 13.086 -61.250 1.00 89.62 96 THR A CA 1
ATOM 798 C C . THR A 1 96 ? 43.712 14.086 -60.464 1.00 89.62 96 THR A C 1
ATOM 800 O O . THR A 1 96 ? 43.009 13.700 -59.536 1.00 89.62 96 THR A O 1
ATOM 803 N N . SER A 1 97 ? 43.720 15.356 -60.877 1.00 87.75 97 SER A N 1
ATOM 804 C CA . SER A 1 97 ? 42.910 16.401 -60.247 1.00 87.75 97 SER A CA 1
ATOM 805 C C . SER A 1 97 ? 41.418 16.070 -60.276 1.00 87.75 97 SER A C 1
ATOM 807 O O . SER A 1 97 ? 40.739 16.129 -59.256 1.00 87.75 97 SER A O 1
ATOM 809 N N . HIS A 1 98 ? 40.909 15.679 -61.446 1.00 87.50 98 HIS A N 1
ATOM 810 C CA . HIS A 1 98 ? 39.508 15.303 -61.605 1.00 87.50 98 HIS A CA 1
ATOM 811 C C . HIS A 1 98 ? 39.142 14.067 -60.772 1.00 87.50 98 HIS A C 1
ATOM 813 O O . HIS A 1 98 ? 38.110 14.059 -60.102 1.00 87.50 98 HIS A O 1
ATOM 819 N N . MET A 1 99 ? 40.014 13.051 -60.770 1.00 89.81 99 MET A N 1
ATOM 820 C CA . MET A 1 99 ? 39.805 11.835 -59.996 1.00 89.81 99 MET A CA 1
ATOM 821 C C . MET A 1 99 ? 39.692 12.138 -58.504 1.00 89.81 99 MET A C 1
ATOM 823 O O . MET A 1 99 ? 38.714 11.751 -57.868 1.00 89.81 99 MET A O 1
ATOM 827 N N . LEU A 1 100 ? 40.684 12.848 -57.958 1.00 89.75 100 LEU A N 1
ATOM 828 C CA . LEU A 1 100 ? 40.669 13.242 -56.557 1.00 89.75 100 LEU A CA 1
ATOM 829 C C . LEU A 1 100 ? 39.397 14.029 -56.256 1.00 89.75 100 LEU A C 1
ATOM 831 O O . LEU A 1 100 ? 38.784 13.739 -55.233 1.00 89.75 100 LEU A O 1
ATOM 835 N N . GLY A 1 101 ? 38.995 14.935 -57.167 1.00 88.19 101 GLY A N 1
ATOM 836 C CA . GLY A 1 101 ? 37.733 15.703 -57.174 1.00 88.19 101 GLY A CA 1
ATOM 837 C C . GLY A 1 101 ? 36.532 14.904 -56.692 1.00 88.19 101 GLY A C 1
ATOM 838 O O . GLY A 1 101 ? 35.859 15.213 -55.710 1.00 88.19 101 GLY A O 1
ATOM 839 N N . ILE A 1 102 ? 36.292 13.829 -57.422 1.00 88.19 102 ILE A N 1
ATOM 840 C CA . ILE A 1 102 ? 35.152 12.944 -57.220 1.00 88.19 102 ILE A CA 1
ATOM 841 C C . ILE A 1 102 ? 35.313 12.102 -55.952 1.00 88.19 102 ILE A C 1
ATOM 843 O O . ILE A 1 102 ? 34.336 11.885 -55.232 1.00 88.19 102 ILE A O 1
ATOM 847 N N . LEU A 1 103 ? 36.533 11.649 -55.650 1.00 89.75 103 LEU A N 1
ATOM 848 C CA . LEU A 1 103 ? 36.808 10.883 -54.435 1.00 89.75 103 LEU A CA 1
ATOM 849 C C . LEU A 1 103 ? 36.528 11.704 -53.167 1.00 89.75 103 LEU A C 1
ATOM 851 O O . LEU A 1 103 ? 35.969 11.159 -52.213 1.00 89.75 103 LEU A O 1
ATOM 855 N N . LEU A 1 104 ? 36.857 13.001 -53.167 1.00 88.38 104 LEU A N 1
ATOM 856 C CA . LEU A 1 104 ? 36.560 13.911 -52.057 1.00 88.38 104 LEU A CA 1
ATOM 857 C C . LEU A 1 104 ? 35.058 14.095 -51.858 1.00 88.38 104 LEU A C 1
ATOM 859 O O . LEU A 1 104 ? 34.572 13.990 -50.737 1.00 88.38 104 LEU A O 1
ATOM 863 N N . ASN A 1 105 ? 34.313 14.308 -52.944 1.00 88.00 105 ASN A N 1
ATOM 864 C CA . ASN A 1 105 ? 32.857 14.441 -52.873 1.00 88.00 105 ASN A CA 1
ATOM 865 C C . ASN A 1 105 ? 32.207 13.187 -52.275 1.00 88.00 105 ASN A C 1
ATOM 867 O O . ASN A 1 105 ? 31.326 13.286 -51.421 1.00 88.00 105 ASN A O 1
ATOM 871 N N . TYR A 1 106 ? 32.679 12.002 -52.673 1.00 88.25 106 TYR A N 1
ATOM 872 C CA . TYR A 1 106 ? 32.203 10.744 -52.102 1.00 88.25 106 TYR A CA 1
ATOM 873 C C . TYR A 1 106 ? 32.530 10.619 -50.606 1.00 88.25 106 TYR A C 1
ATOM 875 O O . TYR A 1 106 ? 31.703 10.161 -49.818 1.00 88.25 106 TYR A O 1
ATOM 883 N N . LEU A 1 107 ? 33.716 11.069 -50.190 1.00 87.81 107 LEU A N 1
ATOM 884 C CA . LEU A 1 107 ? 34.111 11.080 -48.784 1.00 87.81 107 LEU A CA 1
ATOM 885 C C . LEU A 1 107 ? 33.235 12.021 -47.943 1.00 87.81 107 LEU A C 1
ATOM 887 O O . LEU A 1 107 ? 32.794 11.626 -46.865 1.00 87.81 107 LEU A O 1
ATOM 891 N N . TYR A 1 108 ? 32.929 13.222 -48.443 1.00 87.94 108 TYR A N 1
ATOM 892 C CA . TYR A 1 108 ? 31.997 14.143 -47.784 1.00 87.94 108 TYR A CA 1
ATOM 893 C C . TYR A 1 108 ? 30.610 13.525 -47.611 1.00 87.94 108 TYR A C 1
ATOM 895 O O . TYR A 1 108 ? 30.064 13.550 -46.507 1.00 87.94 108 TYR A O 1
ATOM 903 N N . TYR A 1 109 ? 30.073 12.913 -48.670 1.00 87.69 109 TYR A N 1
ATOM 904 C CA . TYR A 1 109 ? 28.790 12.216 -48.611 1.00 87.69 109 TYR A CA 1
ATOM 905 C C . TYR A 1 109 ? 28.785 11.126 -47.529 1.00 87.69 109 TYR A C 1
ATOM 907 O O . TYR A 1 109 ? 27.880 11.076 -46.695 1.00 87.69 109 TYR A O 1
ATOM 915 N N . MET A 1 110 ? 29.824 10.289 -47.490 1.00 85.94 110 MET A N 1
ATOM 916 C CA . MET A 1 110 ? 29.923 9.202 -46.514 1.00 85.94 110 MET A CA 1
ATOM 917 C C . MET A 1 110 ? 30.087 9.711 -45.079 1.00 85.94 110 MET A C 1
ATOM 919 O O . MET A 1 110 ? 29.500 9.129 -44.168 1.00 85.94 110 MET A O 1
ATOM 923 N N . ASN A 1 111 ? 30.824 10.801 -44.856 1.00 85.62 111 ASN A N 1
ATOM 924 C CA . ASN A 1 111 ? 30.959 11.407 -43.528 1.00 85.62 111 ASN A CA 1
ATOM 925 C C . ASN A 1 111 ? 29.647 12.035 -43.033 1.00 85.62 111 ASN A C 1
ATOM 927 O O . ASN A 1 111 ? 29.298 11.861 -41.861 1.00 85.62 111 ASN A O 1
ATOM 931 N N . MET A 1 112 ? 28.898 12.709 -43.911 1.00 86.00 112 MET A N 1
ATOM 932 C CA . MET A 1 112 ? 27.573 13.247 -43.584 1.00 86.00 112 MET A CA 1
ATOM 933 C C . MET A 1 112 ? 26.603 12.113 -43.233 1.00 86.00 112 MET A C 1
ATOM 935 O O . MET A 1 112 ? 26.045 12.095 -42.139 1.00 86.00 112 MET A O 1
ATOM 939 N N . PHE A 1 113 ? 26.507 11.097 -44.098 1.00 84.69 113 PHE A N 1
ATOM 940 C CA . PHE A 1 113 ? 25.664 9.923 -43.870 1.00 84.69 113 PHE A CA 1
ATOM 941 C C . PHE A 1 113 ? 26.010 9.202 -42.561 1.00 84.69 113 PHE A C 1
ATOM 943 O O . PHE A 1 113 ? 25.129 8.860 -41.775 1.00 84.69 113 PHE A O 1
ATOM 950 N N . LYS A 1 114 ? 27.305 9.001 -42.291 1.00 83.38 114 LYS A N 1
ATOM 951 C CA . LYS A 1 114 ? 27.793 8.383 -41.054 1.00 83.38 114 LYS A CA 1
ATOM 952 C C . LYS A 1 114 ? 27.359 9.185 -39.825 1.00 83.38 114 LYS A C 1
ATOM 954 O O . LYS A 1 114 ? 26.903 8.595 -38.849 1.00 83.38 114 LYS A O 1
ATOM 959 N N . THR A 1 115 ? 27.472 10.510 -39.882 1.00 86.06 115 THR A N 1
ATOM 960 C CA . THR A 1 115 ? 27.065 11.404 -38.789 1.00 86.06 115 THR A CA 1
ATOM 961 C C . THR A 1 115 ? 25.561 11.329 -38.544 1.00 86.06 115 THR A C 1
ATOM 963 O O . THR A 1 115 ? 25.150 11.146 -37.400 1.00 86.06 115 THR A O 1
ATOM 966 N N . ASP A 1 116 ? 24.747 11.382 -39.599 1.00 84.06 116 ASP A N 1
ATOM 967 C CA . ASP A 1 116 ? 23.287 11.323 -39.484 1.00 84.06 116 ASP A CA 1
ATOM 968 C C . ASP A 1 116 ? 22.808 9.977 -38.933 1.00 84.06 116 ASP A C 1
ATOM 970 O O . ASP A 1 116 ? 21.999 9.936 -38.005 1.00 84.06 116 ASP A O 1
ATOM 974 N N . VAL A 1 117 ? 23.353 8.864 -39.434 1.00 83.69 117 VAL A N 1
ATOM 975 C CA . VAL A 1 117 ? 22.997 7.519 -38.958 1.00 83.69 117 VAL A CA 1
ATOM 976 C C . VAL A 1 117 ? 23.413 7.318 -37.501 1.00 83.69 117 VAL A C 1
ATOM 978 O O . VAL A 1 117 ? 22.621 6.804 -36.708 1.00 83.69 117 VAL A O 1
ATOM 981 N N . PHE A 1 118 ? 24.622 7.740 -37.112 1.00 83.19 118 PHE A N 1
ATOM 982 C CA . PHE A 1 118 ? 25.047 7.630 -35.715 1.00 83.19 118 PHE A CA 1
ATOM 983 C C . PHE A 1 118 ? 24.251 8.539 -34.791 1.00 83.19 118 PHE A C 1
ATOM 985 O O . PHE A 1 118 ? 23.924 8.122 -33.681 1.00 83.19 118 PHE A O 1
ATOM 992 N N . LYS A 1 119 ? 23.896 9.745 -35.239 1.00 88.44 119 LYS A N 1
ATOM 993 C CA . LYS A 1 119 ? 23.020 10.637 -34.484 1.00 88.44 119 LYS A CA 1
ATOM 994 C C . LYS A 1 119 ? 21.657 9.987 -34.252 1.00 88.44 119 LYS A C 1
ATOM 996 O O . LYS A 1 119 ? 21.252 9.861 -33.104 1.00 88.44 119 LYS A O 1
ATOM 1001 N N . MET A 1 120 ? 21.012 9.468 -35.299 1.00 88.19 120 MET A N 1
ATOM 1002 C CA . MET A 1 120 ? 19.728 8.765 -35.170 1.00 88.19 120 MET A CA 1
ATOM 1003 C C . MET A 1 120 ? 19.813 7.561 -34.224 1.00 88.19 120 MET A C 1
ATOM 1005 O O . MET A 1 120 ? 18.921 7.356 -33.402 1.00 88.19 120 MET A O 1
ATOM 1009 N N . ALA A 1 121 ? 20.880 6.764 -34.318 1.00 89.06 121 ALA A N 1
ATOM 1010 C CA . ALA A 1 121 ? 21.087 5.629 -33.423 1.00 89.06 121 ALA A CA 1
ATOM 1011 C C . ALA A 1 121 ? 21.259 6.078 -31.961 1.00 89.06 121 ALA A C 1
ATOM 1013 O O . ALA A 1 121 ? 20.652 5.490 -31.065 1.00 89.06 121 ALA A O 1
ATOM 1014 N N . ASN A 1 122 ? 22.036 7.136 -31.719 1.00 90.88 122 ASN A N 1
ATOM 1015 C CA . ASN A 1 122 ? 22.245 7.696 -30.385 1.00 90.88 122 ASN A CA 1
ATOM 1016 C C . ASN A 1 122 ? 20.963 8.301 -29.803 1.00 90.88 122 ASN A C 1
ATOM 1018 O O . ASN A 1 122 ? 20.657 8.043 -28.640 1.00 90.88 122 ASN A O 1
ATOM 1022 N N . ASP A 1 123 ? 20.183 9.026 -30.605 1.00 93.19 123 ASP A N 1
ATOM 1023 C CA . ASP A 1 123 ? 18.902 9.602 -30.185 1.00 93.19 123 ASP A CA 1
ATOM 1024 C C . ASP A 1 123 ? 17.925 8.493 -29.754 1.00 93.19 123 ASP A C 1
ATOM 1026 O O . ASP A 1 123 ? 17.300 8.577 -28.697 1.00 93.19 123 ASP A O 1
ATOM 1030 N N . ARG A 1 124 ? 17.861 7.387 -30.511 1.00 92.44 124 ARG A N 1
ATOM 1031 C CA . ARG A 1 124 ? 17.053 6.210 -30.143 1.00 92.44 124 ARG A CA 1
ATOM 1032 C C . ARG A 1 124 ? 17.547 5.509 -28.881 1.00 92.44 124 ARG A C 1
ATOM 1034 O O . ARG A 1 124 ? 16.736 5.023 -28.092 1.00 92.44 124 ARG A O 1
ATOM 1041 N N . LEU A 1 125 ? 18.862 5.435 -28.675 1.00 94.50 125 LEU A N 1
ATOM 1042 C CA . LEU A 1 125 ? 19.432 4.883 -27.444 1.00 94.50 125 LEU A CA 1
ATOM 1043 C C . LEU A 1 125 ? 19.102 5.758 -26.229 1.00 94.50 125 LEU A C 1
ATOM 1045 O O . LEU A 1 125 ? 18.764 5.213 -25.176 1.00 94.50 125 LEU A O 1
ATOM 1049 N N . ALA A 1 126 ? 19.146 7.083 -26.380 1.00 95.88 126 ALA A N 1
ATOM 1050 C CA . ALA A 1 126 ? 18.767 8.030 -25.337 1.00 95.88 126 ALA A CA 1
ATOM 1051 C C . ALA A 1 126 ? 17.274 7.922 -24.986 1.00 95.88 126 ALA A C 1
ATOM 1053 O O . ALA A 1 126 ? 16.936 7.778 -23.812 1.00 95.88 126 ALA A O 1
ATOM 1054 N N . GLU A 1 127 ? 16.392 7.880 -25.991 1.00 96.75 127 GLU A N 1
ATOM 1055 C CA . GLU A 1 127 ? 14.946 7.687 -25.803 1.00 96.75 127 GLU A CA 1
ATOM 1056 C C . GLU A 1 127 ? 14.647 6.375 -25.058 1.00 96.75 127 GLU A C 1
ATOM 1058 O O . GLU A 1 127 ? 13.883 6.345 -24.090 1.00 96.75 127 GLU A O 1
ATOM 1063 N N . ARG A 1 128 ? 15.309 5.277 -25.449 1.00 96.50 128 ARG A N 1
ATOM 1064 C CA . ARG A 1 128 ? 15.189 3.992 -24.748 1.00 96.50 128 ARG A CA 1
ATOM 1065 C C . ARG A 1 128 ? 15.629 4.101 -23.288 1.00 96.50 128 ARG A C 1
ATOM 1067 O O . ARG A 1 128 ? 14.975 3.519 -22.423 1.00 96.50 128 ARG A O 1
ATOM 1074 N N . GLN A 1 129 ? 16.736 4.787 -23.014 1.00 96.62 129 GLN A N 1
ATOM 1075 C CA . GLN A 1 129 ? 17.248 4.936 -21.654 1.00 96.62 129 GLN A CA 1
ATOM 1076 C C . GLN A 1 129 ? 16.268 5.725 -20.776 1.00 96.62 129 GLN A C 1
ATOM 1078 O O . GLN A 1 129 ? 15.940 5.275 -19.679 1.00 96.62 129 GLN A O 1
ATOM 1083 N N . GLU A 1 130 ? 15.711 6.822 -21.293 1.00 97.81 130 GLU A N 1
ATOM 1084 C CA . GLU A 1 130 ? 14.694 7.612 -20.593 1.00 97.81 130 GLU A CA 1
ATOM 1085 C C . GLU A 1 130 ? 13.442 6.777 -20.268 1.00 97.81 130 GLU A C 1
ATOM 1087 O O . GLU A 1 130 ? 12.928 6.819 -19.147 1.00 97.81 130 GLU A O 1
ATOM 1092 N N . LEU A 1 131 ? 12.963 5.972 -21.223 1.00 97.75 131 LEU A N 1
ATOM 1093 C CA . LEU A 1 131 ? 11.823 5.077 -21.007 1.00 97.75 131 LEU A CA 1
ATOM 1094 C C . LEU A 1 131 ? 12.111 4.018 -19.937 1.00 97.75 131 LEU A C 1
ATOM 1096 O O . LEU A 1 131 ? 11.255 3.752 -19.092 1.00 97.75 131 LEU A O 1
ATOM 1100 N N . VAL A 1 132 ? 13.310 3.430 -19.937 1.00 97.81 132 VAL A N 1
ATOM 1101 C CA . VAL A 1 132 ? 13.727 2.460 -18.912 1.00 97.81 132 VAL A CA 1
ATOM 1102 C C . VAL A 1 132 ? 13.725 3.098 -17.524 1.00 97.81 132 VAL A C 1
ATOM 1104 O O . VAL A 1 132 ? 13.244 2.481 -16.571 1.00 97.81 132 VAL A O 1
ATOM 1107 N N . ASP A 1 133 ? 14.213 4.329 -17.397 1.00 97.50 133 ASP A N 1
ATOM 1108 C CA . ASP A 1 133 ? 14.263 5.020 -16.110 1.00 97.50 133 ASP A CA 1
ATOM 1109 C C . ASP A 1 133 ? 12.861 5.420 -15.620 1.00 97.50 133 ASP A C 1
ATOM 1111 O O . ASP A 1 133 ? 12.546 5.226 -14.442 1.00 97.50 133 ASP A O 1
ATOM 1115 N N . LYS A 1 134 ? 11.960 5.835 -16.525 1.00 97.75 134 LYS A N 1
ATOM 1116 C CA . LYS A 1 134 ? 10.531 6.035 -16.209 1.00 97.75 134 LYS A CA 1
ATOM 1117 C C . LYS A 1 134 ? 9.862 4.748 -15.723 1.00 97.75 134 LYS A C 1
ATOM 1119 O O . LYS A 1 134 ? 9.152 4.774 -14.719 1.00 97.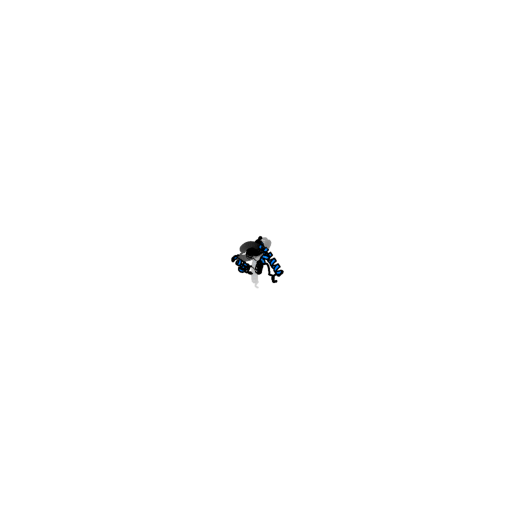75 134 LYS A O 1
ATOM 1124 N N . ILE A 1 135 ? 10.101 3.618 -16.392 1.00 97.44 135 ILE A N 1
ATOM 1125 C CA . ILE A 1 135 ? 9.547 2.315 -15.988 1.00 97.44 135 ILE A CA 1
ATOM 1126 C C . ILE A 1 135 ? 10.041 1.930 -14.591 1.00 97.44 135 ILE A C 1
ATOM 1128 O O . ILE A 1 135 ? 9.232 1.551 -13.745 1.00 97.44 135 ILE A O 1
ATOM 1132 N N . LYS A 1 136 ? 11.345 2.065 -14.318 1.00 97.75 136 LYS A N 1
ATOM 1133 C CA . LYS A 1 136 ? 11.908 1.789 -12.986 1.00 97.75 136 LYS A CA 1
ATOM 1134 C C . LYS A 1 136 ? 11.249 2.642 -11.905 1.00 97.75 136 LYS A C 1
ATOM 1136 O O . LYS A 1 136 ? 10.894 2.114 -10.854 1.00 97.75 136 LYS A O 1
ATOM 1141 N N . HIS A 1 137 ? 11.056 3.933 -12.173 1.00 97.56 137 HIS A N 1
ATOM 1142 C CA . HIS A 1 137 ? 10.394 4.834 -11.236 1.00 97.56 137 HIS A CA 1
ATOM 1143 C C . HIS A 1 137 ? 8.944 4.408 -10.952 1.00 97.56 137 HIS A C 1
ATOM 1145 O O . HIS A 1 137 ? 8.555 4.298 -9.791 1.00 97.56 137 HIS A O 1
ATOM 1151 N N . ILE A 1 138 ? 8.170 4.078 -11.994 1.00 97.75 138 ILE A N 1
ATOM 1152 C CA . ILE A 1 138 ? 6.781 3.608 -11.856 1.00 97.75 138 ILE A CA 1
ATOM 1153 C C . ILE A 1 138 ? 6.703 2.298 -11.060 1.00 97.75 138 ILE A C 1
ATOM 1155 O O . ILE A 1 138 ? 5.815 2.144 -10.221 1.00 97.75 138 ILE A O 1
ATOM 1159 N N . ILE A 1 139 ? 7.617 1.353 -11.302 1.00 97.38 139 ILE A N 1
ATOM 1160 C CA . ILE A 1 139 ? 7.669 0.080 -10.566 1.00 97.38 139 ILE A CA 1
ATOM 1161 C C . ILE A 1 139 ? 7.887 0.331 -9.072 1.00 97.38 139 ILE A C 1
ATOM 1163 O O . ILE A 1 139 ? 7.174 -0.238 -8.244 1.00 97.38 139 ILE A O 1
ATOM 1167 N N . GLU A 1 140 ? 8.836 1.199 -8.723 1.00 97.44 140 GLU A N 1
ATOM 1168 C CA . GLU A 1 140 ? 9.141 1.518 -7.328 1.00 97.44 140 GLU A CA 1
ATOM 1169 C C . GLU A 1 140 ? 7.961 2.208 -6.627 1.00 97.44 140 GLU A C 1
ATOM 1171 O O . GLU A 1 140 ? 7.578 1.837 -5.515 1.00 97.44 140 GLU A O 1
ATOM 1176 N N . ASP A 1 141 ? 7.316 3.164 -7.294 1.00 97.44 141 ASP A N 1
ATOM 1177 C CA . ASP A 1 141 ? 6.138 3.840 -6.751 1.00 97.44 141 ASP A CA 1
ATOM 1178 C C . ASP A 1 141 ? 4.945 2.893 -6.576 1.00 97.44 141 ASP A C 1
ATOM 1180 O O . ASP A 1 141 ? 4.252 2.943 -5.553 1.00 97.44 141 ASP A O 1
ATOM 1184 N N . ASN A 1 142 ? 4.721 1.981 -7.524 1.00 97.25 142 ASN A N 1
ATOM 1185 C CA . ASN A 1 142 ? 3.689 0.956 -7.391 1.00 97.25 142 ASN A CA 1
ATOM 1186 C C . ASN A 1 142 ? 3.982 0.003 -6.229 1.00 97.25 142 ASN A C 1
ATOM 1188 O O . ASN A 1 142 ? 3.068 -0.307 -5.466 1.00 97.25 142 ASN A O 1
ATOM 1192 N N . ARG A 1 143 ? 5.244 -0.389 -6.022 1.00 96.88 143 ARG A N 1
ATOM 1193 C CA . ARG A 1 143 ? 5.645 -1.217 -4.875 1.00 96.88 143 ARG A CA 1
ATOM 1194 C C . ARG A 1 143 ? 5.361 -0.519 -3.543 1.00 96.88 143 ARG A C 1
ATOM 1196 O O . ARG A 1 143 ? 4.824 -1.136 -2.626 1.00 96.88 143 ARG A O 1
ATOM 1203 N N . LYS A 1 144 ? 5.644 0.784 -3.435 1.00 97.31 144 LYS A N 1
ATOM 1204 C CA . LYS A 1 144 ? 5.302 1.577 -2.237 1.00 97.31 144 LYS A CA 1
ATOM 1205 C C . LYS A 1 144 ? 3.796 1.624 -1.988 1.00 97.31 144 LYS A C 1
ATOM 1207 O O . LYS A 1 144 ? 3.363 1.478 -0.844 1.00 97.31 144 LYS A O 1
ATOM 1212 N N . ARG A 1 145 ? 2.994 1.818 -3.041 1.00 96.69 145 ARG A N 1
ATOM 1213 C CA . ARG A 1 145 ? 1.524 1.812 -2.940 1.00 96.69 145 ARG A CA 1
ATOM 1214 C C . ARG A 1 145 ? 0.994 0.448 -2.513 1.00 96.69 145 ARG A C 1
ATOM 1216 O O . ARG A 1 145 ? 0.131 0.406 -1.642 1.00 96.69 145 ARG A O 1
ATOM 1223 N N . GLN A 1 146 ? 1.537 -0.634 -3.067 1.00 97.12 146 GLN A N 1
ATOM 1224 C CA . GLN A 1 146 ? 1.175 -1.997 -2.689 1.00 97.12 146 GLN A CA 1
ATOM 1225 C C . GLN A 1 146 ? 1.468 -2.257 -1.207 1.00 97.12 146 GLN A C 1
ATOM 1227 O O . GLN A 1 146 ? 0.558 -2.621 -0.472 1.00 97.12 146 GLN A O 1
ATOM 1232 N N . ASN A 1 147 ? 2.679 -1.944 -0.737 1.00 96.69 147 ASN A N 1
ATOM 1233 C CA . ASN A 1 147 ? 3.036 -2.095 0.678 1.00 96.69 147 ASN A CA 1
ATOM 1234 C C . ASN A 1 147 ? 2.112 -1.281 1.603 1.00 96.69 147 ASN A C 1
ATOM 1236 O O . ASN A 1 147 ? 1.780 -1.716 2.703 1.00 96.69 147 ASN A O 1
ATOM 1240 N N . LYS A 1 148 ? 1.698 -0.074 1.185 1.00 96.62 148 LYS A N 1
ATOM 1241 C CA . LYS A 1 148 ? 0.740 0.739 1.951 1.00 96.62 148 LYS A CA 1
ATOM 1242 C C . LYS A 1 148 ? -0.644 0.084 1.989 1.00 96.62 148 LYS A C 1
ATOM 1244 O O . LYS A 1 148 ? -1.266 0.068 3.046 1.00 96.62 148 LYS A O 1
ATOM 1249 N N . ALA A 1 149 ? -1.114 -0.438 0.859 1.00 95.88 149 ALA A N 1
ATOM 1250 C CA . ALA A 1 149 ? -2.396 -1.127 0.773 1.00 95.88 149 ALA A CA 1
ATOM 1251 C C . ALA A 1 149 ? -2.414 -2.409 1.619 1.00 95.88 149 ALA A C 1
ATOM 1253 O O . ALA A 1 149 ? -3.391 -2.644 2.321 1.00 95.88 149 ALA A O 1
ATOM 1254 N N . GLU A 1 150 ? -1.327 -3.184 1.615 1.00 96.62 150 GLU A N 1
ATOM 1255 C CA . GLU A 1 150 ? -1.169 -4.383 2.449 1.00 96.62 150 GLU A CA 1
ATOM 1256 C C . GLU A 1 150 ? -1.248 -4.040 3.942 1.00 96.62 150 GLU A C 1
ATOM 1258 O O . GLU A 1 150 ? -2.075 -4.611 4.647 1.00 96.62 150 GLU A O 1
ATOM 1263 N N . LYS A 1 151 ? -0.512 -3.020 4.407 1.00 96.69 151 LYS A N 1
ATOM 1264 C CA . LYS A 1 151 ? -0.605 -2.546 5.803 1.00 96.69 151 LYS A CA 1
ATOM 1265 C C . LYS A 1 151 ? -2.016 -2.104 6.188 1.00 96.69 151 LYS A C 1
ATOM 1267 O O . LYS A 1 151 ? -2.514 -2.468 7.247 1.00 96.69 151 LYS A O 1
ATOM 1272 N N . MET A 1 152 ? -2.684 -1.344 5.318 1.00 96.12 152 MET A N 1
ATOM 1273 C CA . MET A 1 152 ? -4.074 -0.941 5.553 1.00 96.12 152 MET A CA 1
ATOM 1274 C C . MET A 1 152 ? -5.013 -2.152 5.608 1.00 96.12 152 MET A C 1
ATOM 1276 O O . MET A 1 152 ? -5.971 -2.150 6.377 1.00 96.12 152 MET A O 1
ATOM 1280 N N . HIS A 1 153 ? -4.759 -3.185 4.803 1.00 96.62 153 HIS A N 1
ATOM 1281 C CA . HIS A 1 153 ? -5.552 -4.408 4.815 1.00 96.62 153 HIS A CA 1
ATOM 1282 C C . HIS A 1 153 ? -5.356 -5.204 6.111 1.00 96.62 153 HIS A C 1
ATOM 1284 O O . HIS A 1 153 ? -6.337 -5.668 6.688 1.00 96.62 153 HIS A O 1
ATOM 1290 N N . GLU A 1 154 ? -4.121 -5.300 6.608 1.00 96.06 154 GLU A N 1
ATOM 1291 C CA . GLU A 1 154 ? -3.807 -5.903 7.909 1.00 96.06 154 GLU A CA 1
ATOM 1292 C C . GLU A 1 154 ? -4.496 -5.157 9.062 1.00 96.06 154 GLU A C 1
ATOM 1294 O O . GLU A 1 154 ? -5.142 -5.781 9.905 1.00 96.06 154 GLU A O 1
ATOM 1299 N N . GLU A 1 155 ? -4.433 -3.821 9.071 1.00 96.31 155 GLU A N 1
ATOM 1300 C CA . GLU A 1 155 ? -5.122 -2.984 10.063 1.00 96.31 155 GLU A CA 1
ATOM 1301 C C . GLU A 1 155 ? -6.645 -3.165 10.002 1.00 96.31 155 GLU A C 1
ATOM 1303 O O . GLU A 1 155 ? -7.298 -3.327 11.037 1.00 96.31 155 GLU A O 1
ATOM 1308 N N . LEU A 1 156 ? -7.224 -3.191 8.797 1.00 96.00 156 LEU A N 1
ATOM 1309 C CA . LEU A 1 156 ? -8.652 -3.441 8.609 1.00 96.00 156 LEU A CA 1
ATOM 1310 C C . LEU A 1 156 ? -9.053 -4.833 9.097 1.00 96.00 156 LEU A C 1
ATOM 1312 O O . LEU A 1 156 ? -10.079 -4.959 9.762 1.00 96.00 156 LEU A O 1
ATOM 1316 N N . ALA A 1 157 ? -8.259 -5.865 8.810 1.00 95.88 157 ALA A N 1
ATOM 1317 C CA . ALA A 1 157 ? -8.515 -7.220 9.287 1.00 95.88 157 ALA A CA 1
ATOM 1318 C C . ALA A 1 157 ? -8.449 -7.293 10.822 1.00 95.88 157 ALA A C 1
ATOM 1320 O O . ALA A 1 157 ? -9.332 -7.877 11.455 1.00 95.88 157 ALA A O 1
ATOM 1321 N N . PHE A 1 158 ? -7.455 -6.644 11.435 1.00 96.69 158 PHE A N 1
ATOM 1322 C CA . PHE A 1 158 ? -7.340 -6.545 12.890 1.00 96.69 158 PHE A CA 1
ATOM 1323 C C . PHE A 1 158 ? -8.563 -5.861 13.516 1.00 96.69 158 PHE A C 1
ATOM 1325 O O . PHE A 1 158 ? -9.189 -6.415 14.422 1.00 96.69 158 PHE A O 1
ATOM 1332 N N . LEU A 1 159 ? -8.951 -4.689 13.007 1.00 95.12 159 LEU A N 1
ATOM 1333 C CA . LEU A 1 159 ? -10.118 -3.954 13.502 1.00 95.12 159 LEU A CA 1
ATOM 1334 C C . LEU A 1 159 ? -11.422 -4.726 13.269 1.00 95.12 159 LEU A C 1
ATOM 1336 O O . LEU A 1 159 ? -12.285 -4.761 14.147 1.00 95.12 159 LEU A O 1
ATOM 1340 N N . SER A 1 160 ? -11.552 -5.392 12.120 1.00 96.06 160 SER A N 1
ATOM 1341 C CA . SER A 1 160 ? -12.706 -6.234 11.796 1.00 96.06 160 SER A CA 1
ATOM 1342 C C . SER A 1 160 ? -12.873 -7.381 12.794 1.00 96.06 160 SER A C 1
ATOM 1344 O O . SER A 1 160 ? -13.999 -7.677 13.187 1.00 96.06 160 SER A O 1
ATOM 1346 N N . ASN A 1 161 ? -11.772 -7.956 13.289 1.00 95.12 161 ASN A N 1
ATOM 1347 C CA . ASN A 1 161 ? -11.796 -8.985 14.332 1.00 95.12 161 ASN A CA 1
ATOM 1348 C C . ASN A 1 161 ? -12.073 -8.422 15.740 1.00 95.12 161 ASN A C 1
ATOM 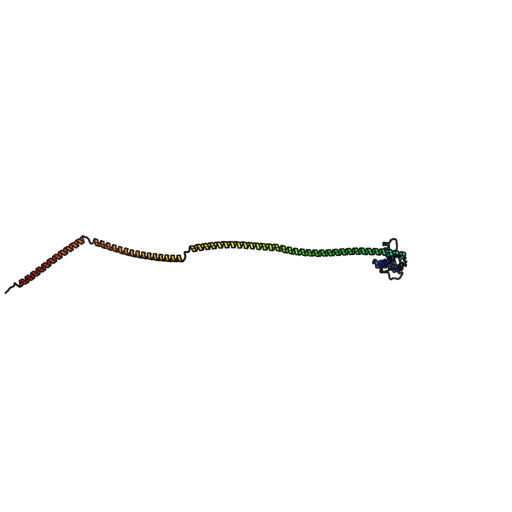1350 O O . ASN A 1 161 ? -12.717 -9.086 16.554 1.00 95.12 161 ASN A O 1
ATOM 1354 N N . GLN A 1 162 ? -11.635 -7.193 16.033 1.00 95.75 162 GLN A N 1
ATOM 1355 C CA . GLN A 1 162 ? -11.852 -6.535 17.332 1.00 95.75 162 GLN A CA 1
ATOM 1356 C C . GLN A 1 162 ? -13.304 -6.073 17.536 1.00 95.75 162 GLN A C 1
ATOM 1358 O O . GLN A 1 162 ? -13.835 -6.154 18.647 1.00 95.75 162 GLN A O 1
ATOM 1363 N N . ILE A 1 163 ? -13.983 -5.613 16.477 1.00 95.00 163 ILE A N 1
ATOM 1364 C CA . ILE A 1 163 ? -15.363 -5.099 16.559 1.00 95.00 163 ILE A CA 1
ATOM 1365 C C . ILE A 1 163 ? -16.340 -6.129 17.167 1.00 95.00 163 ILE A C 1
ATOM 1367 O O . ILE A 1 163 ? -17.056 -5.772 18.108 1.00 95.00 163 ILE A O 1
ATOM 1371 N N . PRO A 1 164 ? -16.400 -7.396 16.707 1.00 95.56 164 PRO A N 1
ATOM 1372 C CA . PRO A 1 164 ? -17.245 -8.421 17.314 1.00 95.56 164 PRO A CA 1
ATOM 1373 C C . PRO A 1 164 ? -16.916 -8.675 18.784 1.00 95.56 164 PRO A C 1
ATOM 1375 O O . PRO A 1 164 ? -17.831 -8.859 19.587 1.00 95.56 164 PRO A O 1
ATOM 1378 N N . LEU A 1 165 ? -15.629 -8.655 19.144 1.00 95.69 165 LEU A N 1
ATOM 1379 C CA . LEU A 1 165 ? -15.175 -8.895 20.510 1.00 95.69 165 LEU A CA 1
ATOM 1380 C C . LEU A 1 165 ? -15.712 -7.812 21.453 1.00 95.69 165 LEU A C 1
ATOM 1382 O O . LEU A 1 165 ? -16.376 -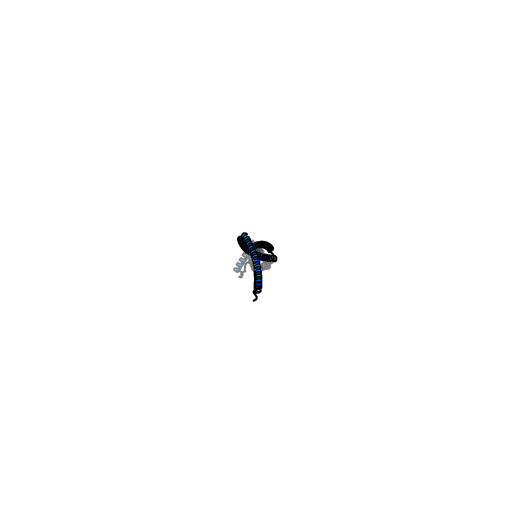8.123 22.444 1.00 95.69 165 LEU A O 1
ATOM 1386 N N . HIS A 1 166 ? -15.531 -6.542 21.087 1.00 95.56 166 HIS A N 1
ATOM 1387 C CA . HIS A 1 166 ? -16.069 -5.412 21.842 1.00 95.56 166 HIS A CA 1
ATOM 1388 C C . HIS A 1 166 ? -17.598 -5.376 21.840 1.00 95.56 166 HIS A C 1
ATOM 1390 O O . HIS A 1 166 ? -18.209 -5.066 22.860 1.00 95.56 166 HIS A O 1
ATOM 1396 N N . LYS A 1 167 ? -18.248 -5.758 20.735 1.00 96.56 167 LYS A N 1
ATOM 1397 C CA . LYS A 1 167 ? -19.713 -5.870 20.672 1.00 96.56 167 LYS A CA 1
ATOM 1398 C C . LYS A 1 167 ? -20.244 -6.932 21.638 1.00 96.56 167 LYS A C 1
ATOM 1400 O O . LYS A 1 167 ? -21.277 -6.719 22.271 1.00 96.56 167 LYS A O 1
ATOM 1405 N N . ASN A 1 168 ? -19.549 -8.059 21.771 1.00 96.12 168 ASN A N 1
ATOM 1406 C CA . ASN A 1 168 ? -19.907 -9.113 22.719 1.00 96.12 168 ASN A CA 1
ATOM 1407 C C . ASN A 1 168 ? -19.649 -8.686 24.168 1.00 96.12 168 ASN A C 1
ATOM 1409 O O . ASN A 1 168 ? -20.507 -8.907 25.021 1.00 96.12 168 ASN A O 1
ATOM 1413 N N . GLN A 1 169 ? -18.528 -8.010 24.437 1.00 96.19 169 GLN A N 1
ATOM 1414 C CA . GLN A 1 169 ? -18.256 -7.409 25.747 1.00 96.19 169 GLN A CA 1
ATOM 1415 C C . GLN A 1 169 ? -19.348 -6.409 26.136 1.00 96.19 169 GLN A C 1
ATOM 1417 O O . GLN A 1 169 ? -19.883 -6.493 27.238 1.00 96.19 169 GLN A O 1
ATOM 1422 N N . LEU A 1 170 ? -19.746 -5.527 25.214 1.00 95.81 170 LEU A N 1
ATOM 1423 C CA . LEU A 1 170 ? -20.821 -4.565 25.443 1.00 95.81 170 LEU A CA 1
ATOM 1424 C C . LEU A 1 170 ? -22.134 -5.272 25.791 1.00 95.81 170 LEU A C 1
ATOM 1426 O O . LEU A 1 170 ? -22.744 -4.943 26.800 1.00 95.81 170 LEU A O 1
ATOM 1430 N N . LYS A 1 171 ? -22.535 -6.296 25.022 1.00 96.62 171 LYS A N 1
ATOM 1431 C CA . LYS A 1 171 ? -23.733 -7.098 25.333 1.00 96.62 171 LYS A CA 1
ATOM 1432 C C . LYS A 1 171 ? -23.674 -7.724 26.727 1.00 96.62 171 LYS A C 1
ATOM 1434 O O . LYS A 1 171 ? -24.681 -7.712 27.435 1.00 96.62 171 LYS A O 1
ATOM 1439 N N . SER A 1 172 ? -22.519 -8.263 27.118 1.00 96.88 172 SER A N 1
ATOM 1440 C CA . SER A 1 172 ? -22.324 -8.856 28.445 1.00 96.88 172 SER A CA 1
ATOM 1441 C C . SER A 1 172 ? -22.480 -7.812 29.548 1.00 96.88 172 SER A C 1
ATOM 1443 O O . SER A 1 172 ? -23.217 -8.038 30.503 1.00 96.88 172 SER A O 1
ATOM 1445 N N . VAL A 1 173 ? -21.831 -6.655 29.399 1.00 96.31 173 VAL A N 1
ATOM 1446 C CA . VAL A 1 173 ? -21.902 -5.558 30.375 1.00 96.31 173 VAL A CA 1
ATOM 1447 C C . VAL A 1 173 ? -23.319 -5.000 30.470 1.00 96.31 173 VAL A C 1
ATOM 1449 O O . VAL A 1 173 ? -23.814 -4.800 31.572 1.00 96.31 173 VAL A O 1
ATOM 1452 N N . THR A 1 174 ? -24.013 -4.804 29.347 1.00 96.69 174 THR A N 1
ATOM 1453 C CA . THR A 1 174 ? -25.415 -4.359 29.344 1.00 96.69 174 THR A CA 1
ATOM 1454 C C . THR A 1 174 ? -26.335 -5.371 30.028 1.00 96.69 174 THR A C 1
ATOM 1456 O O . THR A 1 174 ? -27.238 -4.980 30.761 1.00 96.69 174 THR A O 1
ATOM 1459 N N . SER A 1 175 ? -26.104 -6.671 29.826 1.00 96.25 175 SER A N 1
ATOM 1460 C CA . SER A 1 175 ? -26.896 -7.717 30.486 1.00 96.25 175 SER A CA 1
ATOM 1461 C C . SER A 1 175 ? -26.684 -7.708 32.000 1.00 96.25 175 SER A C 1
ATOM 1463 O O . SER A 1 175 ? -27.649 -7.788 32.756 1.00 96.25 175 SER A O 1
ATOM 1465 N N . GLU A 1 176 ? -25.435 -7.551 32.442 1.00 96.75 176 GLU A N 1
ATOM 1466 C CA . GLU A 1 176 ? -25.102 -7.439 33.862 1.00 96.75 176 GLU A CA 1
ATOM 1467 C C . GLU A 1 176 ? -25.675 -6.159 34.481 1.00 96.75 176 GLU A C 1
ATOM 1469 O O . GLU A 1 176 ? -26.235 -6.203 35.573 1.00 96.75 176 GLU A O 1
ATOM 1474 N N . LEU A 1 177 ? -25.620 -5.033 33.765 1.00 96.81 177 LEU A N 1
ATOM 1475 C CA . LEU A 1 177 ? -26.237 -3.781 34.198 1.00 96.81 177 LEU A CA 1
ATOM 1476 C C . LEU A 1 177 ? -27.743 -3.959 34.424 1.00 96.81 177 LEU A C 1
ATOM 1478 O O . LEU A 1 177 ? -28.233 -3.642 35.502 1.00 96.81 177 LEU A O 1
ATOM 1482 N N . ASN A 1 178 ? -28.457 -4.543 33.458 1.00 96.69 178 ASN A N 1
ATOM 1483 C CA . ASN A 1 178 ? -29.893 -4.808 33.582 1.00 96.69 178 ASN A CA 1
ATOM 1484 C C . ASN A 1 178 ? -30.209 -5.744 34.757 1.00 96.69 178 ASN A C 1
ATOM 1486 O O . ASN A 1 178 ? -31.202 -5.556 35.457 1.00 96.69 178 ASN A O 1
ATOM 1490 N N . ARG A 1 179 ? -29.361 -6.751 35.002 1.00 97.38 179 ARG A N 1
ATOM 1491 C CA . ARG A 1 179 ? -29.495 -7.648 36.157 1.00 97.38 179 ARG A CA 1
ATOM 1492 C C . ARG A 1 179 ? -29.394 -6.869 37.469 1.00 97.38 179 ARG A C 1
ATOM 1494 O O . ARG A 1 179 ? -30.246 -7.036 38.337 1.00 97.38 179 ARG A O 1
ATOM 1501 N N . ARG A 1 180 ? -28.392 -5.996 37.595 1.00 95.31 180 ARG A N 1
ATOM 1502 C CA . ARG A 1 180 ? -28.170 -5.156 38.784 1.00 95.31 180 ARG A CA 1
ATOM 1503 C C . ARG A 1 180 ? -29.274 -4.120 38.983 1.00 95.31 180 ARG A C 1
ATOM 1505 O O . ARG A 1 180 ? -29.678 -3.884 40.118 1.00 95.31 180 ARG A O 1
ATOM 1512 N N . GLU A 1 181 ? -29.784 -3.544 37.900 1.00 96.75 181 GLU A N 1
ATOM 1513 C CA . GLU A 1 181 ? -30.941 -2.642 37.913 1.00 96.75 181 GLU A CA 1
ATOM 1514 C C . GLU A 1 181 ? -32.170 -3.354 38.503 1.00 96.75 181 GLU A C 1
ATOM 1516 O O . GLU A 1 181 ? -32.789 -2.855 39.441 1.00 96.75 181 GLU A O 1
ATOM 1521 N N . ASN A 1 182 ? -32.466 -4.569 38.028 1.00 96.12 182 ASN A N 1
ATOM 1522 C CA . ASN A 1 182 ? -33.575 -5.378 38.537 1.00 96.12 182 ASN A CA 1
ATOM 1523 C C . ASN A 1 182 ? -33.387 -5.757 40.017 1.00 96.12 182 ASN A C 1
ATOM 1525 O O . ASN A 1 182 ? -34.332 -5.661 40.797 1.00 96.12 182 ASN A O 1
ATOM 1529 N N . GLU A 1 183 ? -32.173 -6.148 40.427 1.00 96.19 183 GLU A N 1
ATOM 1530 C CA . GLU A 1 183 ? -31.852 -6.396 41.843 1.00 96.19 183 GLU A CA 1
ATOM 1531 C C . GLU A 1 183 ? -32.109 -5.151 42.703 1.00 96.19 183 GLU A C 1
ATOM 1533 O O . GLU A 1 183 ? -32.703 -5.242 43.777 1.00 96.19 183 GLU A O 1
ATOM 1538 N N . SER A 1 184 ? -31.697 -3.974 42.228 1.00 94.94 184 SER A N 1
ATOM 1539 C CA . SER A 1 184 ? -31.896 -2.708 42.936 1.00 94.94 184 SER A CA 1
ATOM 1540 C C . SER A 1 184 ? -33.377 -2.337 43.059 1.00 94.94 184 SER A C 1
ATOM 1542 O O . SER A 1 184 ? -33.819 -1.900 44.128 1.00 94.94 184 SER A O 1
ATOM 1544 N N . GLN A 1 185 ? -34.165 -2.561 42.005 1.00 96.06 185 GLN A N 1
ATOM 1545 C CA . GLN A 1 185 ? -35.616 -2.378 42.044 1.00 96.06 185 GLN A CA 1
ATOM 1546 C C . GLN A 1 185 ? -36.273 -3.322 43.055 1.00 96.06 185 GLN A C 1
ATOM 1548 O O . GLN A 1 185 ? -37.094 -2.869 43.852 1.00 96.06 185 GLN A O 1
ATOM 1553 N N . GLN A 1 186 ? -35.867 -4.596 43.090 1.00 96.06 186 GLN A N 1
ATOM 1554 C CA . GLN A 1 186 ? -36.390 -5.555 44.064 1.00 96.06 186 GLN A CA 1
ATOM 1555 C C . GLN A 1 186 ? -36.063 -5.134 45.501 1.00 96.06 186 GLN A C 1
ATOM 1557 O O . GLN A 1 186 ? -36.961 -5.062 46.334 1.00 96.06 186 GLN A O 1
ATOM 1562 N N . ILE A 1 187 ? -34.814 -4.748 45.776 1.00 95.38 187 ILE A N 1
ATOM 1563 C CA . ILE A 1 187 ? -34.412 -4.227 47.093 1.00 95.38 187 ILE A CA 1
ATOM 1564 C C . ILE A 1 187 ? -35.247 -2.998 47.473 1.00 95.38 187 ILE A C 1
ATOM 1566 O O . ILE A 1 187 ? -35.643 -2.845 48.626 1.00 95.38 187 ILE A O 1
ATOM 1570 N N . THR A 1 188 ? -35.543 -2.116 46.518 1.00 95.94 188 THR A N 1
ATOM 1571 C CA . THR A 1 188 ? -36.373 -0.927 46.765 1.00 95.94 188 THR A CA 1
ATOM 1572 C C . THR A 1 188 ? -37.799 -1.306 47.177 1.00 95.94 188 THR A C 1
ATOM 1574 O O . THR A 1 188 ? -38.361 -0.681 48.081 1.00 95.94 188 THR A O 1
ATOM 1577 N N . ILE A 1 189 ? -38.375 -2.335 46.547 1.00 96.06 189 ILE A N 1
ATOM 1578 C CA . ILE A 1 189 ? -39.683 -2.890 46.921 1.00 96.06 189 ILE A CA 1
ATOM 1579 C C . ILE A 1 189 ? -39.611 -3.494 48.329 1.00 96.06 189 ILE A C 1
ATOM 1581 O O . ILE A 1 189 ? -40.397 -3.105 49.192 1.00 96.06 189 ILE A O 1
ATOM 1585 N N . ASP A 1 190 ? -38.616 -4.339 48.601 1.00 94.94 190 ASP A N 1
ATOM 1586 C CA . ASP A 1 190 ? -38.446 -4.999 49.900 1.00 94.94 190 ASP A CA 1
ATOM 1587 C C . ASP A 1 190 ? -38.279 -3.977 51.042 1.00 94.94 190 ASP A C 1
ATOM 1589 O O . ASP A 1 190 ? -38.864 -4.113 52.119 1.00 94.94 190 ASP A O 1
ATOM 1593 N N . VAL A 1 191 ? -37.524 -2.897 50.806 1.00 94.12 191 VAL A N 1
ATOM 1594 C CA . VAL A 1 191 ? -37.366 -1.784 51.757 1.00 94.12 191 VAL A CA 1
ATOM 1595 C C . VAL A 1 191 ? -38.702 -1.092 52.029 1.00 94.12 191 VAL A C 1
ATOM 1597 O O . VAL A 1 191 ? -38.989 -0.734 53.177 1.00 94.12 191 VAL A O 1
ATOM 1600 N N . LYS A 1 192 ? -39.534 -0.898 51.001 1.00 95.50 192 LYS A N 1
ATOM 1601 C CA . LYS A 1 192 ? -40.865 -0.299 51.155 1.00 95.50 192 LYS A CA 1
ATOM 1602 C C . LYS A 1 192 ? -41.778 -1.196 51.992 1.00 95.50 192 LYS A C 1
ATOM 1604 O O . LYS A 1 192 ? -42.447 -0.691 52.894 1.00 95.50 192 LYS A O 1
ATOM 1609 N N . ASP A 1 193 ? -41.750 -2.504 51.762 1.00 95.44 193 ASP A N 1
ATOM 1610 C CA . ASP A 1 193 ? -42.546 -3.478 52.515 1.00 95.44 193 ASP A CA 1
ATOM 1611 C C . ASP A 1 193 ? -42.111 -3.563 53.981 1.00 95.44 193 ASP A C 1
ATOM 1613 O O . ASP A 1 193 ? -42.944 -3.523 54.892 1.00 95.44 193 ASP A O 1
ATOM 1617 N N . LEU A 1 194 ? -40.799 -3.588 54.236 1.00 94.12 194 LEU A N 1
ATOM 1618 C CA . LEU A 1 194 ? -40.253 -3.521 55.592 1.00 94.12 194 LEU A CA 1
ATOM 1619 C C . LEU A 1 194 ? -40.671 -2.236 56.310 1.00 94.12 194 LEU A C 1
ATOM 1621 O O . LEU A 1 194 ? -41.003 -2.277 57.496 1.00 94.12 194 LEU A O 1
ATOM 1625 N N . LYS A 1 195 ? -40.701 -1.100 55.606 1.00 93.88 195 LYS A N 1
ATOM 1626 C CA . LYS A 1 195 ? -41.146 0.177 56.173 1.00 93.88 195 LYS A CA 1
ATOM 1627 C C . LYS A 1 195 ? -42.619 0.127 56.580 1.00 93.88 195 LYS A C 1
ATOM 1629 O O . LYS A 1 195 ? -42.936 0.487 57.712 1.00 93.88 195 LYS A O 1
ATOM 1634 N N . THR A 1 196 ? -43.484 -0.417 55.723 1.00 94.88 196 THR A N 1
ATOM 1635 C CA . THR A 1 196 ? -44.895 -0.671 56.055 1.00 94.88 196 THR A CA 1
ATOM 1636 C C . THR A 1 196 ? -45.023 -1.558 57.294 1.00 94.88 196 THR A C 1
ATOM 1638 O O . THR A 1 196 ? -45.750 -1.225 58.229 1.00 94.88 196 THR A O 1
ATOM 1641 N N . LYS A 1 197 ? -44.252 -2.648 57.364 1.00 94.06 197 LYS A N 1
ATOM 1642 C CA . LYS A 1 197 ? -44.280 -3.581 58.499 1.00 94.06 197 LYS A CA 1
ATOM 1643 C C . LYS A 1 197 ? -43.801 -2.946 59.805 1.00 94.06 197 LYS A C 1
ATOM 1645 O O . LYS A 1 197 ? -44.353 -3.224 60.869 1.00 94.06 197 LYS A O 1
ATOM 1650 N N . ILE A 1 198 ? -42.804 -2.063 59.741 1.00 93.19 198 ILE A N 1
ATOM 1651 C CA . ILE A 1 198 ? -42.371 -1.253 60.887 1.00 93.19 198 ILE A CA 1
ATOM 1652 C C . ILE A 1 198 ? -43.510 -0.351 61.364 1.00 93.19 198 ILE A C 1
ATOM 1654 O O . ILE A 1 198 ? -43.741 -0.254 62.571 1.00 93.19 198 ILE A O 1
ATOM 1658 N N . ASP A 1 199 ? -44.227 0.301 60.452 1.00 93.00 199 ASP A N 1
ATOM 1659 C CA . ASP A 1 199 ? -45.328 1.195 60.810 1.00 93.00 199 ASP A CA 1
ATOM 1660 C C . ASP A 1 199 ? -46.514 0.432 61.424 1.00 93.00 199 ASP A C 1
ATOM 1662 O O . ASP A 1 199 ? -47.069 0.874 62.437 1.00 93.00 199 ASP A O 1
ATOM 1666 N N . GLU A 1 200 ? -46.832 -0.760 60.909 1.00 93.31 200 GLU A N 1
ATOM 1667 C CA . GLU A 1 200 ? -47.801 -1.684 61.512 1.00 93.31 200 GLU A CA 1
ATOM 1668 C C . GLU A 1 200 ? -47.383 -2.124 62.919 1.00 93.31 200 GLU A C 1
ATOM 1670 O O . GLU A 1 200 ? -48.188 -2.090 63.854 1.00 93.31 200 GLU A O 1
ATOM 1675 N N . LEU A 1 201 ? -46.120 -2.520 63.104 1.00 91.75 201 LEU A N 1
ATOM 1676 C CA . LEU A 1 201 ? -45.596 -2.911 64.413 1.00 91.75 201 LEU A CA 1
ATOM 1677 C C . LEU A 1 201 ? -45.626 -1.738 65.395 1.00 91.75 201 LEU A C 1
ATOM 1679 O O . LEU A 1 201 ? -46.061 -1.911 66.532 1.00 91.75 201 LEU A O 1
ATOM 1683 N N . LYS A 1 202 ? -45.258 -0.526 64.965 1.00 91.25 202 LYS A N 1
ATOM 1684 C CA . LYS A 1 202 ? -45.398 0.689 65.782 1.00 91.25 202 LYS A CA 1
ATOM 1685 C C . LYS A 1 202 ? -46.852 0.937 66.177 1.00 91.25 202 LYS A C 1
ATOM 1687 O O . LYS A 1 202 ? -47.106 1.328 67.316 1.00 91.25 202 LYS A O 1
ATOM 1692 N N . ALA A 1 203 ? -47.809 0.711 65.276 1.00 89.81 203 ALA A N 1
ATOM 1693 C CA . ALA A 1 203 ? -49.231 0.824 65.591 1.00 89.81 203 ALA A CA 1
ATOM 1694 C C . ALA A 1 203 ? -49.673 -0.223 66.625 1.00 89.81 203 ALA A C 1
ATOM 1696 O O . ALA A 1 203 ? -50.312 0.140 67.613 1.00 89.81 203 ALA A O 1
ATOM 1697 N N . LYS A 1 204 ? -49.262 -1.487 66.461 1.00 88.62 204 LYS A N 1
ATOM 1698 C CA . LYS A 1 204 ? -49.513 -2.553 67.446 1.00 88.62 204 LYS A CA 1
ATOM 1699 C C . LYS A 1 204 ? -48.925 -2.212 68.814 1.00 88.62 204 LYS A C 1
ATOM 1701 O O . LYS A 1 204 ? -49.627 -2.328 69.810 1.00 88.62 204 LYS A O 1
ATOM 1706 N N . VAL A 1 205 ? -47.686 -1.718 68.868 1.00 85.44 205 VAL A N 1
ATOM 1707 C CA . VAL A 1 205 ? -47.048 -1.270 70.117 1.00 85.44 205 VAL A CA 1
ATOM 1708 C C . VAL A 1 205 ? -47.837 -0.134 70.768 1.00 85.44 205 VAL A C 1
ATOM 1710 O O . VAL A 1 205 ? -48.065 -0.179 71.971 1.00 85.44 205 VAL A O 1
ATOM 1713 N N . ARG A 1 206 ? -48.295 0.869 70.004 1.00 85.25 206 ARG A N 1
ATOM 1714 C CA . ARG A 1 206 ? -49.149 1.944 70.545 1.00 85.25 206 ARG A CA 1
ATOM 1715 C C . ARG A 1 206 ? -50.460 1.405 71.118 1.00 85.25 206 ARG A C 1
ATOM 1717 O O . ARG A 1 206 ? -50.873 1.860 72.177 1.00 85.25 206 ARG A O 1
ATOM 1724 N N . ASN A 1 207 ? -51.092 0.446 70.444 1.00 84.75 207 ASN A N 1
ATOM 1725 C CA . ASN A 1 207 ? -52.331 -0.170 70.922 1.00 84.75 207 ASN A CA 1
ATOM 1726 C C . ASN A 1 207 ? -52.103 -0.980 72.203 1.00 84.75 207 ASN A C 1
ATOM 1728 O O . ASN A 1 207 ? -52.852 -0.816 73.158 1.00 84.75 207 ASN A O 1
ATOM 1732 N N . LEU A 1 208 ? -51.043 -1.791 72.260 1.00 79.94 208 LEU A N 1
ATOM 1733 C CA . LEU A 1 208 ? -50.681 -2.541 73.466 1.00 79.94 208 LEU A CA 1
ATOM 1734 C C . LEU A 1 208 ? -50.353 -1.605 74.633 1.00 79.94 208 LEU A C 1
ATOM 1736 O O . LEU A 1 208 ? -50.860 -1.809 75.727 1.00 79.94 208 LEU A O 1
ATOM 1740 N N . LYS A 1 209 ? -49.605 -0.520 74.393 1.00 78.19 209 LYS A N 1
ATOM 1741 C CA . LYS A 1 209 ? -49.346 0.513 75.410 1.00 78.19 209 LYS A CA 1
ATOM 1742 C C . LYS A 1 209 ? -50.615 1.177 75.955 1.00 78.19 209 LYS A C 1
ATOM 1744 O O . LYS A 1 209 ? -50.578 1.653 77.075 1.00 78.19 209 LYS A O 1
ATOM 1749 N N . ARG A 1 210 ? -51.708 1.234 75.183 1.00 76.81 210 ARG A N 1
ATOM 1750 C CA . ARG A 1 210 ? -53.010 1.749 75.652 1.00 76.81 210 ARG A CA 1
ATOM 1751 C C . ARG A 1 210 ? -53.811 0.730 76.465 1.00 76.81 210 ARG A C 1
ATOM 1753 O O . ARG A 1 210 ? -54.676 1.136 77.223 1.00 76.81 210 ARG A O 1
ATOM 1760 N N . LEU A 1 211 ? -53.577 -0.564 76.247 1.00 74.56 211 LEU A N 1
ATOM 1761 C CA . LEU A 1 211 ? -54.255 -1.658 76.953 1.00 74.56 211 LEU A CA 1
ATOM 1762 C C . LEU A 1 211 ? -53.568 -2.019 78.275 1.00 74.56 211 LEU A C 1
ATOM 1764 O O . LEU A 1 211 ? -54.182 -2.651 79.127 1.00 74.56 211 LEU A O 1
ATOM 1768 N N . ILE A 1 212 ? -52.296 -1.653 78.429 1.00 72.38 212 ILE A N 1
ATOM 1769 C CA . ILE A 1 212 ? -51.559 -1.819 79.678 1.00 72.38 212 ILE A CA 1
ATOM 1770 C C . ILE A 1 212 ? -52.056 -0.760 80.664 1.00 72.38 212 ILE A C 1
ATOM 1772 O O . ILE A 1 212 ? -51.954 0.436 80.393 1.00 72.38 212 ILE A O 1
ATOM 1776 N N . VAL A 1 213 ? -52.587 -1.218 81.797 1.00 65.69 213 VAL A N 1
ATOM 1777 C CA . VAL A 1 213 ? -52.877 -0.372 82.960 1.00 65.69 213 VAL A CA 1
ATOM 1778 C C . VAL A 1 213 ? -51.540 0.181 83.469 1.00 65.69 213 VAL A C 1
ATOM 1780 O O . VAL A 1 213 ? -50.604 -0.610 83.624 1.00 65.69 213 VAL A O 1
ATOM 1783 N N . PRO A 1 214 ? -51.398 1.504 83.676 1.00 72.12 214 PRO A N 1
ATOM 1784 C CA . PRO A 1 214 ? -50.203 2.076 84.284 1.00 72.12 214 PRO A CA 1
ATOM 1785 C C . PRO A 1 214 ? -49.868 1.345 85.585 1.00 72.12 214 PRO A C 1
ATOM 1787 O O . PRO A 1 214 ? -50.760 1.039 86.372 1.00 72.12 214 PRO A O 1
ATOM 1790 N N . GLU A 1 215 ? -48.588 1.062 85.815 1.00 68.31 215 GLU A N 1
ATOM 1791 C CA . GLU A 1 215 ? -48.129 0.285 86.976 1.00 68.31 215 GLU A CA 1
ATOM 1792 C C . GLU A 1 215 ? -48.649 0.869 88.305 1.00 68.31 215 GLU A C 1
ATOM 1794 O O . GLU A 1 215 ? -48.976 0.125 89.226 1.00 68.31 215 GLU A O 1
ATOM 1799 N N . GLU A 1 216 ? -48.811 2.195 88.378 1.00 68.94 216 GLU A N 1
ATOM 1800 C CA . GLU A 1 216 ? -49.386 2.891 89.534 1.00 68.94 216 GLU A CA 1
ATOM 1801 C C . GLU A 1 216 ? -50.868 2.541 89.764 1.00 68.94 216 GLU A C 1
ATOM 1803 O O . GLU A 1 216 ? -51.266 2.248 90.890 1.00 68.94 216 GLU A O 1
ATOM 1808 N N . GLU A 1 217 ? -51.684 2.496 88.705 1.00 67.00 217 GLU A N 1
ATOM 1809 C CA . GLU A 1 217 ? -53.095 2.088 88.787 1.00 67.00 217 GLU A CA 1
ATOM 1810 C C . GLU A 1 217 ? -53.228 0.590 89.110 1.00 67.00 217 GLU A C 1
ATOM 1812 O O . GLU A 1 217 ? -54.135 0.183 89.840 1.00 67.00 217 GLU A O 1
ATOM 1817 N N . GLY A 1 218 ? -52.296 -0.238 88.625 1.00 70.12 218 GLY A N 1
ATOM 1818 C CA . GLY A 1 218 ? -52.207 -1.656 88.983 1.00 70.12 218 GLY A CA 1
ATOM 1819 C C . GLY A 1 218 ? -51.881 -1.875 90.465 1.00 70.12 218 GLY A C 1
ATOM 1820 O O . GLY A 1 218 ? -52.494 -2.725 91.114 1.00 70.12 218 GLY A O 1
ATOM 1821 N N . GLN A 1 219 ? -50.968 -1.079 91.026 1.00 71.19 219 GLN A N 1
ATOM 1822 C CA . GLN A 1 219 ? -50.636 -1.111 92.454 1.00 71.19 219 GLN A CA 1
ATOM 1823 C C . GLN A 1 219 ? -51.799 -0.628 93.330 1.00 71.19 219 GLN A C 1
ATOM 1825 O O . GLN A 1 219 ? -52.095 -1.258 94.346 1.00 71.19 219 GLN A O 1
ATOM 1830 N N . GLU A 1 220 ? -52.504 0.429 92.922 1.00 77.12 220 GLU A N 1
ATOM 1831 C CA . GLU A 1 220 ? -53.710 0.916 93.606 1.00 77.12 220 GLU A CA 1
ATOM 1832 C C . GLU A 1 220 ? -54.804 -0.167 93.637 1.00 77.12 220 GLU A C 1
ATOM 1834 O O . GLU A 1 220 ? -55.380 -0.455 94.689 1.00 77.12 220 GLU A O 1
ATOM 1839 N N . LEU A 1 221 ? -55.043 -0.840 92.505 1.00 79.00 221 LEU A N 1
ATOM 1840 C CA . LEU A 1 221 ? -55.977 -1.966 92.423 1.00 79.00 221 LEU A CA 1
ATOM 1841 C C . LEU A 1 221 ? -55.544 -3.142 93.306 1.00 79.00 221 LEU A C 1
ATOM 1843 O O . LEU A 1 221 ? -56.394 -3.756 93.947 1.00 79.00 221 LEU A O 1
ATOM 1847 N N . GLN A 1 222 ? -54.244 -3.436 93.402 1.00 76.12 222 GLN A N 1
ATOM 1848 C CA . GLN A 1 222 ? -53.729 -4.483 94.290 1.00 76.12 222 GLN A CA 1
ATOM 1849 C C . GLN A 1 222 ? -53.957 -4.146 95.773 1.00 76.12 222 GLN A C 1
ATOM 1851 O O . GLN A 1 222 ? -54.329 -5.023 96.555 1.00 76.12 222 GLN A O 1
ATOM 1856 N N . ILE A 1 223 ? -53.779 -2.879 96.164 1.00 81.81 223 ILE A N 1
ATOM 1857 C CA . ILE A 1 223 ? -54.079 -2.402 97.523 1.00 81.81 223 ILE A CA 1
ATOM 1858 C C . ILE A 1 223 ? -55.579 -2.535 97.811 1.00 81.81 223 ILE A C 1
ATOM 1860 O O . ILE A 1 223 ? -55.963 -3.039 98.869 1.00 81.81 223 ILE A O 1
ATOM 1864 N N . GLN A 1 224 ? -56.435 -2.136 96.866 1.00 82.56 224 GLN A N 1
ATOM 1865 C CA . GLN A 1 224 ? -57.886 -2.284 97.002 1.00 82.56 224 GLN A CA 1
ATOM 1866 C C . GLN A 1 224 ? -58.307 -3.756 97.099 1.00 82.56 224 GLN A C 1
ATOM 1868 O O . GLN A 1 224 ? -59.152 -4.091 97.927 1.00 82.56 224 GLN A O 1
ATOM 1873 N N . LEU A 1 225 ? -57.688 -4.642 96.315 1.00 80.94 225 LEU A N 1
ATOM 1874 C CA . LEU A 1 225 ? -57.962 -6.078 96.341 1.00 80.94 225 LEU A CA 1
ATOM 1875 C C . LEU A 1 225 ? -57.591 -6.686 97.697 1.00 80.94 225 LEU A C 1
ATOM 1877 O O . LEU A 1 225 ? -58.406 -7.394 98.286 1.00 80.94 225 LEU A O 1
ATOM 1881 N N . ASN A 1 226 ? -56.418 -6.348 98.238 1.00 85.06 226 ASN A N 1
ATOM 1882 C CA . ASN A 1 226 ? -56.003 -6.798 99.569 1.00 85.06 226 ASN A CA 1
ATOM 1883 C C . ASN A 1 226 ? -56.976 -6.320 100.657 1.00 85.06 226 ASN A C 1
ATOM 1885 O O . ASN A 1 226 ? -57.371 -7.104 101.516 1.00 85.06 226 ASN A O 1
ATOM 1889 N N . LYS A 1 227 ? -57.435 -5.065 100.579 1.00 89.06 227 LYS A N 1
ATOM 1890 C CA . LYS A 1 227 ? -58.411 -4.507 101.525 1.00 89.06 227 LYS A CA 1
ATOM 1891 C C . LYS A 1 227 ? -59.765 -5.222 101.459 1.00 89.06 227 LYS A C 1
ATOM 1893 O O . LYS A 1 227 ? -60.374 -5.483 102.492 1.00 89.06 227 LYS A O 1
ATOM 1898 N N . ILE A 1 228 ? -60.234 -5.561 100.259 1.00 86.44 228 ILE A N 1
ATOM 1899 C CA . ILE A 1 228 ? -61.464 -6.348 100.080 1.00 86.44 228 ILE A CA 1
ATOM 1900 C C . ILE A 1 228 ? -61.272 -7.770 100.627 1.00 86.44 228 ILE A C 1
ATOM 1902 O O . ILE A 1 228 ? -62.165 -8.295 101.288 1.00 86.44 228 ILE A O 1
ATOM 1906 N N . GLN A 1 229 ? -60.107 -8.385 100.415 1.00 83.69 229 GLN A N 1
ATOM 1907 C CA . GLN A 1 229 ? -59.792 -9.714 100.944 1.00 83.69 229 GLN A CA 1
ATOM 1908 C C . GLN A 1 229 ? -59.779 -9.736 102.484 1.00 83.69 229 GLN A C 1
ATOM 1910 O O . GLN A 1 229 ? -60.314 -10.662 103.100 1.00 83.69 229 GLN A O 1
ATOM 1915 N N . GLU A 1 230 ? -59.217 -8.703 103.114 1.00 86.50 230 GLU A N 1
ATOM 1916 C CA . GLU A 1 230 ? -59.267 -8.50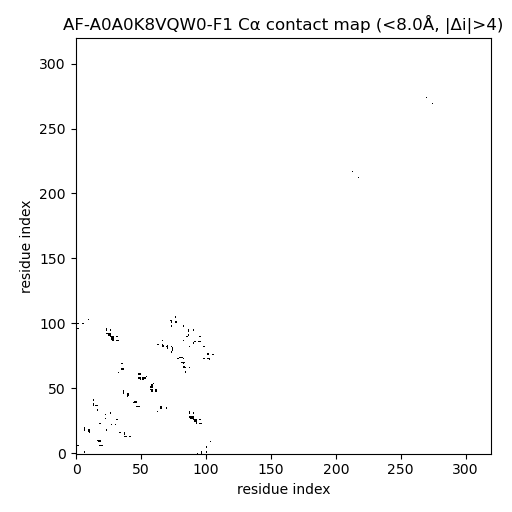9 104.568 1.00 86.50 230 GLU A CA 1
ATOM 1917 C C . GLU A 1 230 ? -60.714 -8.371 105.061 1.00 86.50 230 GLU A C 1
ATOM 1919 O O . GLU A 1 230 ? -61.107 -9.062 106.001 1.00 86.50 230 GLU A O 1
ATOM 1924 N N . GLN A 1 231 ? -61.538 -7.568 104.378 1.00 86.81 231 GLN A N 1
ATOM 1925 C CA . GLN A 1 231 ? -62.961 -7.415 104.705 1.00 86.81 231 GLN A CA 1
ATOM 1926 C C . GLN A 1 231 ? -63.742 -8.729 104.584 1.00 86.81 231 GLN A C 1
ATOM 1928 O O . GLN A 1 231 ? -64.555 -9.035 105.454 1.00 86.81 231 GLN A O 1
ATOM 1933 N N . ILE A 1 232 ? -63.490 -9.530 103.543 1.00 84.94 232 ILE A N 1
ATOM 1934 C CA . ILE A 1 232 ? -64.098 -10.861 103.394 1.00 84.94 232 ILE A CA 1
ATOM 1935 C C . ILE A 1 232 ? -63.718 -11.746 104.582 1.00 84.94 232 ILE A C 1
ATOM 1937 O O . ILE A 1 232 ? -64.590 -12.351 105.198 1.00 84.94 232 ILE A O 1
ATOM 1941 N N . THR A 1 233 ? -62.436 -11.772 104.950 1.00 86.12 233 THR A N 1
ATOM 1942 C CA . THR A 1 233 ? -61.939 -12.579 106.076 1.00 86.12 233 THR A CA 1
ATOM 1943 C C . THR A 1 233 ? -62.585 -12.155 107.400 1.00 86.12 233 THR A C 1
ATOM 1945 O O . THR A 1 233 ? -62.925 -12.990 108.243 1.00 86.12 233 THR A O 1
ATOM 1948 N N . GLU A 1 234 ? -62.796 -10.853 107.589 1.00 88.62 234 GLU A N 1
ATOM 1949 C CA . GLU A 1 234 ? -63.487 -10.323 108.760 1.00 88.62 234 GLU A CA 1
ATOM 1950 C C . GLU A 1 234 ? -64.974 -10.706 108.778 1.00 88.62 234 GLU A C 1
ATOM 1952 O O . GLU A 1 234 ? -65.464 -11.185 109.804 1.00 88.62 234 GLU A O 1
ATOM 1957 N N . TYR A 1 235 ? -65.679 -10.603 107.648 1.00 88.25 235 TYR A N 1
ATOM 1958 C CA . TYR A 1 235 ? -67.071 -11.052 107.541 1.00 88.25 235 TYR A CA 1
ATOM 1959 C C . TYR A 1 235 ? -67.227 -12.567 107.721 1.00 88.25 235 TYR A C 1
ATOM 1961 O O . TYR A 1 235 ? -68.185 -13.016 108.355 1.00 88.25 235 TYR A O 1
ATOM 1969 N N . GLU A 1 236 ? -66.281 -13.371 107.239 1.00 85.69 236 GLU A N 1
ATOM 1970 C CA . GLU A 1 236 ? -66.251 -14.813 107.499 1.00 85.69 236 GLU A CA 1
ATOM 1971 C C . GLU A 1 236 ? -66.087 -15.116 108.993 1.00 85.69 236 GLU A C 1
ATOM 1973 O O . GLU A 1 236 ? -66.783 -15.981 109.528 1.00 85.69 236 GLU A O 1
ATOM 1978 N N . ASN A 1 237 ? -65.210 -14.390 109.696 1.00 86.38 237 ASN A N 1
ATOM 1979 C CA . ASN A 1 237 ? -65.041 -14.539 111.143 1.00 86.38 237 ASN A CA 1
ATOM 1980 C C . ASN A 1 237 ? -66.290 -14.093 111.917 1.00 86.38 237 ASN A C 1
ATOM 1982 O O . ASN A 1 237 ? -66.699 -14.771 112.861 1.00 86.38 237 ASN A O 1
ATOM 1986 N N . GLN A 1 238 ? -66.930 -12.992 111.509 1.00 85.38 238 GLN A N 1
ATOM 1987 C CA . GLN A 1 238 ? -68.203 -12.551 112.088 1.00 85.38 238 GLN A CA 1
ATOM 1988 C C . GLN A 1 238 ? -69.303 -13.597 111.883 1.00 85.38 238 GLN A C 1
ATOM 1990 O O . GLN A 1 238 ? -70.043 -13.894 112.821 1.00 85.38 238 GLN A O 1
ATOM 1995 N N . THR A 1 239 ? -69.366 -14.209 110.699 1.00 82.81 239 THR A N 1
ATOM 1996 C CA . THR A 1 239 ? -70.318 -15.285 110.393 1.00 82.81 239 THR A CA 1
ATOM 1997 C C . THR A 1 239 ? -70.053 -16.513 111.260 1.00 82.81 239 THR A C 1
ATOM 1999 O O . THR A 1 239 ? -70.970 -16.996 111.918 1.00 82.81 239 THR A O 1
ATOM 2002 N N . ARG A 1 240 ? -68.792 -16.959 111.373 1.00 85.56 240 ARG A N 1
ATOM 2003 C CA . ARG A 1 240 ? -68.400 -18.065 112.267 1.00 85.56 240 ARG A CA 1
ATOM 2004 C C . ARG A 1 240 ? -68.764 -17.797 113.731 1.00 85.56 240 ARG A C 1
ATOM 2006 O O . ARG A 1 240 ? -69.250 -18.691 114.422 1.00 85.56 240 ARG A O 1
ATOM 2013 N N . ASN A 1 241 ? -68.568 -16.568 114.208 1.00 84.69 241 ASN A N 1
ATOM 2014 C CA . ASN A 1 241 ? -68.962 -16.174 115.563 1.00 84.69 241 ASN A CA 1
ATOM 2015 C C . ASN A 1 241 ? -70.487 -16.186 115.741 1.00 84.69 241 ASN A C 1
ATOM 2017 O O . ASN A 1 241 ? -70.982 -16.680 116.754 1.00 84.69 241 ASN A O 1
ATOM 2021 N N . ALA A 1 242 ? -71.240 -15.686 114.758 1.00 81.62 242 ALA A N 1
ATOM 2022 C CA . ALA A 1 242 ? -72.699 -15.720 114.778 1.00 81.62 242 ALA A CA 1
ATOM 2023 C C . ALA A 1 242 ? -73.240 -17.162 114.766 1.00 81.62 242 ALA A C 1
ATOM 2025 O O . ALA A 1 242 ? -74.138 -17.479 115.545 1.00 81.62 242 ALA A O 1
ATOM 2026 N N . GLU A 1 243 ? -72.656 -18.054 113.960 1.00 82.31 243 GLU A N 1
ATOM 2027 C CA . GLU A 1 243 ? -72.982 -19.486 113.941 1.00 82.31 243 GLU A CA 1
ATOM 2028 C C . GLU A 1 243 ? -72.699 -20.157 115.291 1.00 82.31 243 GLU A C 1
ATOM 2030 O O . GLU A 1 243 ? -73.534 -20.908 115.802 1.00 82.31 243 GLU A O 1
ATOM 2035 N N . SER A 1 244 ? -71.550 -19.858 115.906 1.00 84.50 244 SER A N 1
ATOM 2036 C CA . SER A 1 244 ? -71.209 -20.360 117.241 1.00 84.50 244 SER A CA 1
ATOM 2037 C C . SER A 1 244 ? -72.219 -19.890 118.292 1.00 84.50 244 SER A C 1
ATOM 2039 O O . SER A 1 244 ? -72.702 -20.696 119.086 1.00 84.50 244 SER A O 1
ATOM 2041 N N . ASN A 1 245 ? -72.590 -18.607 118.275 1.00 82.50 245 ASN A N 1
ATOM 2042 C CA . ASN A 1 245 ? -73.593 -18.057 119.188 1.00 82.50 245 ASN A CA 1
ATOM 2043 C C . ASN A 1 245 ? -74.970 -18.697 118.975 1.00 82.50 245 ASN A C 1
ATOM 2045 O O . ASN A 1 245 ? -75.643 -19.053 119.943 1.00 82.50 245 ASN A O 1
ATOM 2049 N N . LEU A 1 246 ? -75.376 -18.906 117.720 1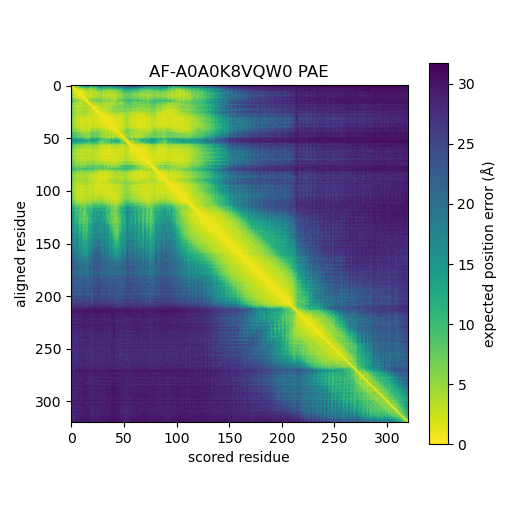.00 84.31 246 LEU A N 1
ATOM 2050 C CA . LEU A 1 246 ? -76.628 -19.583 117.392 1.00 84.31 246 LEU A CA 1
ATOM 2051 C C . LEU A 1 246 ? -76.640 -21.022 117.923 1.00 84.31 246 LEU A C 1
ATOM 2053 O O . LEU A 1 246 ? -77.638 -21.459 118.493 1.00 84.31 246 LEU A O 1
ATOM 2057 N N . LYS A 1 247 ? -75.522 -21.747 117.803 1.00 84.88 247 LYS A N 1
ATOM 2058 C CA . LYS A 1 247 ? -75.374 -23.102 118.353 1.00 84.88 247 LYS A CA 1
ATOM 2059 C C . LYS A 1 247 ? -75.541 -23.122 119.876 1.00 84.88 247 LYS A C 1
ATOM 2061 O O . LYS A 1 247 ? -76.218 -24.010 120.395 1.00 84.88 247 LYS A O 1
ATOM 2066 N N . THR A 1 248 ? -74.985 -22.134 120.578 1.00 81.38 248 THR A N 1
ATOM 2067 C CA . THR A 1 248 ? -75.189 -21.958 122.025 1.00 81.38 248 THR A CA 1
ATOM 2068 C C . THR A 1 248 ? -76.659 -21.693 122.348 1.00 81.38 248 THR A C 1
ATOM 2070 O O . THR A 1 248 ? -77.227 -22.382 123.190 1.00 81.38 248 THR A O 1
ATOM 2073 N N . HIS A 1 249 ? -77.319 -20.786 121.622 1.00 81.19 249 HIS A N 1
ATOM 2074 C CA . HIS A 1 249 ? -78.743 -20.502 121.819 1.00 81.19 249 HIS A CA 1
ATOM 2075 C C . HIS A 1 249 ? -79.646 -21.717 121.564 1.00 81.19 2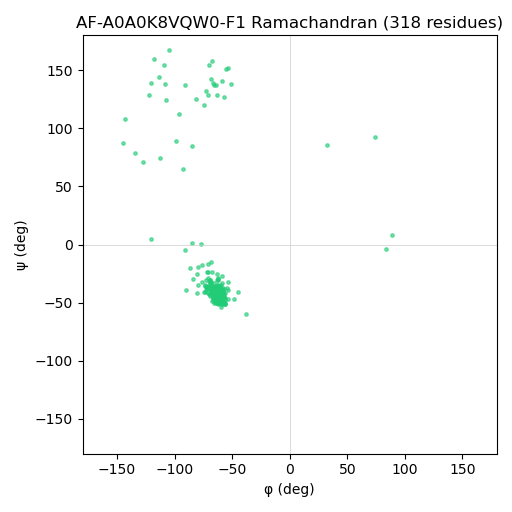49 HIS A C 1
ATOM 2077 O O . HIS A 1 249 ? -80.609 -21.922 122.300 1.00 81.19 249 HIS A O 1
ATOM 2083 N N . ILE A 1 250 ? -79.335 -22.550 120.564 1.00 83.88 250 ILE A N 1
ATOM 2084 C CA . ILE A 1 250 ? -80.046 -23.817 120.330 1.00 83.88 250 ILE A CA 1
ATOM 2085 C C . ILE A 1 250 ? -79.887 -24.748 121.541 1.00 83.88 250 ILE A C 1
ATOM 2087 O O . ILE A 1 250 ? -80.870 -25.328 122.002 1.00 83.88 250 ILE A O 1
ATOM 2091 N N . SER A 1 251 ? -78.671 -24.864 122.084 1.00 83.88 251 SER A N 1
ATOM 2092 C CA . SER A 1 251 ? -78.406 -25.666 123.284 1.00 83.88 251 SER A CA 1
ATOM 2093 C C . SER A 1 251 ? -79.188 -25.159 124.501 1.00 83.88 251 SER A C 1
ATOM 2095 O O . SER A 1 251 ? -79.806 -25.953 125.210 1.00 83.88 251 SER A O 1
ATOM 2097 N N . ASP A 1 252 ? -79.204 -23.845 124.728 1.00 82.19 252 ASP A N 1
ATOM 2098 C CA . ASP A 1 252 ? -79.952 -23.231 125.828 1.00 82.19 252 ASP A CA 1
ATOM 2099 C C . ASP A 1 252 ? -81.462 -23.444 125.684 1.00 82.19 252 ASP A C 1
ATOM 2101 O O . ASP A 1 252 ? -82.142 -23.747 126.666 1.00 82.19 252 ASP A O 1
ATOM 2105 N N . ASN A 1 253 ? -81.992 -23.345 124.462 1.00 83.62 253 ASN A N 1
ATOM 2106 C CA . ASN A 1 253 ? -83.409 -23.569 124.187 1.00 83.62 253 ASN A CA 1
ATOM 2107 C C . ASN A 1 253 ? -83.820 -25.029 124.442 1.00 83.62 253 ASN A C 1
ATOM 2109 O O . ASN A 1 253 ? -84.853 -25.281 125.060 1.00 83.62 253 ASN A O 1
ATOM 2113 N N . ASN A 1 254 ? -82.981 -25.997 124.060 1.00 83.44 254 ASN A N 1
ATOM 2114 C CA . ASN A 1 254 ? -83.214 -27.407 124.393 1.00 83.44 254 ASN A CA 1
ATOM 2115 C C . ASN A 1 254 ? -83.269 -27.622 125.914 1.00 83.44 254 ASN A C 1
ATOM 2117 O O . ASN A 1 254 ? -84.160 -28.310 126.411 1.00 83.44 254 ASN A O 1
ATOM 2121 N N . ARG A 1 255 ? -82.372 -26.969 126.666 1.00 82.50 255 ARG A N 1
ATOM 2122 C CA . ARG A 1 255 ? -82.376 -27.022 128.134 1.00 82.50 255 ARG A CA 1
ATOM 2123 C C . ARG A 1 255 ? -83.640 -26.396 128.729 1.00 82.50 255 ARG A C 1
ATOM 2125 O O . ARG A 1 255 ? -84.199 -26.921 129.689 1.00 82.50 255 ARG A O 1
ATOM 2132 N N . LEU A 1 256 ? -84.117 -25.287 128.161 1.00 81.56 256 LEU A N 1
ATOM 2133 C CA . LEU A 1 256 ? -85.380 -24.669 128.568 1.00 81.56 256 LEU A CA 1
ATOM 2134 C C . LEU A 1 256 ? -86.579 -25.589 128.303 1.00 81.56 256 LEU A C 1
ATOM 2136 O O . LEU A 1 256 ? -87.454 -25.680 129.159 1.00 81.56 256 LEU A O 1
ATOM 2140 N N . GLN A 1 257 ? -86.607 -26.314 127.180 1.00 81.12 257 GLN A N 1
ATOM 2141 C CA . GLN A 1 257 ? -87.658 -27.303 126.907 1.00 81.12 257 GLN A CA 1
ATOM 2142 C C . GLN A 1 257 ? -87.653 -28.472 127.905 1.00 81.12 257 GLN A C 1
ATOM 2144 O O . GLN A 1 257 ? -88.723 -28.924 128.314 1.00 81.12 257 GLN A O 1
ATOM 2149 N N . GLU A 1 258 ? -86.481 -28.947 128.337 1.00 82.38 258 GLU A N 1
ATOM 2150 C CA . GLU A 1 258 ? -86.384 -29.963 129.398 1.00 82.38 258 GLU A CA 1
ATOM 2151 C C . GLU A 1 258 ? -86.944 -29.461 130.733 1.00 82.38 258 GLU A C 1
ATOM 2153 O O . GLU A 1 258 ? -87.705 -30.172 131.391 1.00 82.38 258 GLU A O 1
ATOM 2158 N N . ILE A 1 259 ? -86.630 -28.218 131.111 1.00 78.94 259 ILE A N 1
ATOM 2159 C CA . ILE A 1 259 ? -87.199 -27.583 132.308 1.00 78.94 259 ILE A CA 1
ATOM 2160 C C . ILE A 1 259 ? -88.724 -27.487 132.188 1.00 78.94 259 ILE A C 1
ATOM 2162 O O . ILE A 1 259 ? -89.434 -27.771 133.151 1.00 78.94 259 ILE A O 1
ATOM 2166 N N . LEU A 1 260 ? -89.239 -27.138 131.009 1.00 80.88 260 LEU A N 1
ATOM 2167 C CA . LEU A 1 260 ? -90.676 -27.009 130.766 1.00 80.88 260 LEU A CA 1
ATOM 2168 C C . LEU A 1 260 ? -91.408 -28.350 130.962 1.00 80.88 260 LEU A C 1
ATOM 2170 O O . LEU A 1 260 ? -92.415 -28.391 131.666 1.00 80.88 260 LEU A O 1
ATOM 2174 N N . LYS A 1 261 ? -90.833 -29.460 130.474 1.00 80.31 261 LYS A N 1
ATOM 2175 C CA . LYS A 1 261 ? -91.338 -30.823 130.740 1.00 80.31 261 LYS A CA 1
ATOM 2176 C C . LYS A 1 261 ? -91.351 -31.183 132.227 1.00 80.31 261 LYS A C 1
ATOM 2178 O O . LYS A 1 261 ? -92.286 -31.832 132.700 1.00 80.31 261 LYS A O 1
ATOM 2183 N N . LEU A 1 262 ? -90.316 -30.788 132.973 1.00 79.12 262 LEU A N 1
ATOM 2184 C CA . LEU A 1 262 ? -90.249 -31.024 134.419 1.00 79.12 262 LEU A CA 1
ATOM 2185 C C . LEU A 1 262 ? -91.332 -30.235 135.171 1.00 79.12 262 LEU A C 1
ATOM 2187 O O . LEU A 1 262 ? -91.943 -30.764 136.097 1.00 79.12 262 LEU A O 1
ATOM 2191 N N . VAL A 1 263 ? -91.609 -28.999 134.748 1.00 76.56 263 VAL A N 1
ATOM 2192 C CA . VAL A 1 263 ? -92.675 -28.163 135.321 1.00 76.56 263 VAL A CA 1
ATOM 2193 C C . VAL A 1 263 ? -94.063 -28.737 135.022 1.00 76.56 263 VAL A C 1
ATOM 2195 O O . VAL A 1 263 ? -94.902 -28.787 135.919 1.00 76.56 263 VAL A O 1
ATOM 2198 N N . GLU A 1 264 ? -94.309 -29.219 133.802 1.00 74.06 264 GLU A N 1
ATOM 2199 C CA . GLU A 1 264 ? -95.571 -29.889 133.453 1.00 74.06 264 GLU A CA 1
ATOM 2200 C C . GLU A 1 264 ? -95.776 -31.171 134.270 1.00 74.06 264 GLU A C 1
ATOM 2202 O O . GLU A 1 264 ? -96.857 -31.386 134.813 1.00 74.06 264 GLU A O 1
ATOM 2207 N N . SER A 1 265 ? -94.713 -31.949 134.484 1.00 73.88 265 SER A N 1
ATOM 2208 C CA . SER A 1 265 ? -94.761 -33.142 135.342 1.00 73.88 265 SER A CA 1
ATOM 2209 C C . SER A 1 265 ? -95.076 -32.802 136.808 1.00 73.88 265 SER A C 1
ATOM 2211 O O . SER A 1 265 ? -95.796 -33.537 137.476 1.00 73.88 265 SER A O 1
ATOM 2213 N N . ALA A 1 266 ? -94.570 -31.678 137.326 1.00 66.56 266 ALA A N 1
ATOM 2214 C CA . ALA A 1 266 ? -94.884 -31.214 138.680 1.00 66.56 266 ALA A CA 1
ATOM 2215 C C . ALA A 1 266 ? -96.338 -30.726 138.816 1.00 66.56 266 ALA A C 1
ATOM 2217 O O . ALA A 1 266 ? -96.950 -30.882 139.875 1.00 66.56 266 ALA A O 1
ATOM 2218 N N . LYS A 1 267 ? -96.906 -30.166 137.741 1.00 67.94 267 LYS A N 1
ATOM 2219 C CA . LYS A 1 267 ? -98.303 -29.721 137.687 1.00 67.94 267 LYS A CA 1
ATOM 2220 C C . LYS A 1 267 ? -99.289 -30.890 137.785 1.00 67.94 267 LYS A C 1
ATOM 2222 O O . LYS A 1 267 ? -100.305 -30.743 138.455 1.00 67.94 267 LYS A O 1
ATOM 2227 N N . ASP A 1 268 ?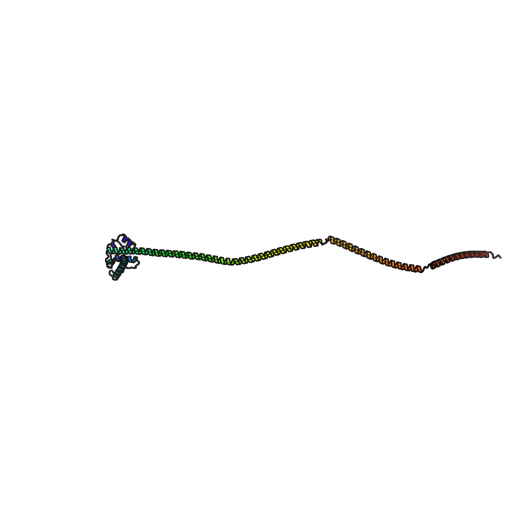 -98.973 -32.041 137.195 1.00 66.44 268 ASP A N 1
ATOM 2228 C CA . ASP A 1 268 ? -99.829 -33.238 137.261 1.00 66.44 268 ASP A CA 1
ATOM 2229 C C . ASP A 1 268 ? -99.848 -33.897 138.654 1.00 66.44 268 ASP A C 1
ATOM 2231 O O . ASP A 1 268 ? -100.817 -34.561 139.016 1.00 66.44 268 ASP A O 1
ATOM 2235 N N . VAL A 1 269 ? -98.806 -33.688 139.468 1.00 65.00 269 VAL A N 1
ATOM 2236 C CA . VAL A 1 269 ? -98.725 -34.201 140.851 1.00 65.00 269 VAL A CA 1
ATOM 2237 C C . VAL A 1 269 ? -99.442 -33.279 141.848 1.00 65.00 269 VAL A C 1
ATOM 2239 O O . VAL A 1 269 ? -99.965 -33.738 142.863 1.00 65.00 269 VAL A O 1
ATOM 2242 N N . LEU A 1 270 ? -99.499 -31.975 141.570 1.00 62.72 270 LEU A N 1
ATOM 2243 C CA . LEU A 1 270 ? -100.134 -30.967 142.424 1.00 62.72 270 LEU A CA 1
ATOM 2244 C C . LEU A 1 270 ? -101.602 -30.734 142.021 1.00 62.72 270 LEU A C 1
ATOM 2246 O O . LEU A 1 270 ? -101.982 -29.645 141.591 1.00 62.72 270 LEU A O 1
ATOM 2250 N N . THR A 1 271 ? -102.451 -31.753 142.167 1.00 64.62 271 THR A N 1
ATOM 2251 C CA . THR A 1 271 ? -103.903 -31.621 141.948 1.00 64.62 271 THR A CA 1
ATOM 2252 C C . THR A 1 271 ? -104.565 -30.745 143.020 1.00 64.62 271 THR A C 1
ATOM 2254 O O . THR A 1 271 ? -104.214 -30.848 144.196 1.00 64.62 271 THR A O 1
ATOM 2257 N N . SER A 1 272 ? -105.556 -29.928 142.630 1.00 62.47 272 SER A N 1
ATOM 2258 C CA . SER A 1 272 ? -106.330 -29.019 143.509 1.00 62.47 272 SER A CA 1
ATOM 2259 C C . SER A 1 272 ? -106.785 -29.683 144.816 1.00 62.47 272 SER A C 1
ATOM 2261 O O . SER A 1 272 ? -106.631 -29.109 145.889 1.00 62.47 272 SER A O 1
ATOM 2263 N N . ASP A 1 273 ? -107.226 -30.940 144.740 1.00 60.81 273 ASP A N 1
ATOM 2264 C CA . ASP A 1 273 ? -107.699 -31.715 145.891 1.00 60.81 273 ASP A CA 1
ATOM 2265 C C . ASP A 1 273 ? -106.605 -31.963 146.951 1.00 60.81 273 ASP A C 1
ATOM 2267 O O . ASP A 1 273 ? -106.890 -32.026 148.149 1.00 60.81 273 ASP A O 1
ATOM 2271 N N . PHE A 1 274 ? -105.334 -32.063 146.538 1.00 69.81 274 PHE A N 1
ATOM 2272 C CA . PHE A 1 274 ? -104.195 -32.198 147.454 1.00 69.81 274 PHE A CA 1
ATOM 2273 C C . PHE A 1 274 ? -103.909 -30.879 148.183 1.00 69.81 274 PHE A C 1
ATOM 2275 O O . PHE A 1 274 ? -103.632 -30.882 149.383 1.00 69.81 274 PHE A O 1
ATOM 2282 N N . VAL A 1 275 ? -104.032 -29.750 147.479 1.00 67.06 275 VAL A N 1
ATOM 2283 C CA . VAL A 1 275 ? -103.843 -28.404 148.043 1.00 67.06 275 VAL A CA 1
ATOM 2284 C C . VAL A 1 275 ? -104.954 -28.073 149.051 1.00 67.06 275 VAL A C 1
ATOM 2286 O O . VAL A 1 275 ? -104.668 -27.547 150.129 1.00 67.06 275 VAL A O 1
ATOM 2289 N N . ASP A 1 276 ? -106.197 -28.467 148.769 1.00 67.38 276 ASP A N 1
ATOM 2290 C CA . ASP A 1 276 ? -107.339 -28.257 149.668 1.00 67.38 276 ASP A CA 1
ATOM 2291 C C . ASP A 1 276 ? -107.306 -29.187 150.900 1.00 67.38 276 ASP A C 1
ATOM 2293 O O . ASP A 1 276 ? -107.595 -28.760 152.023 1.00 67.38 276 ASP A O 1
ATOM 2297 N N . SER A 1 277 ? -106.860 -30.438 150.732 1.00 66.44 277 SER A N 1
ATOM 2298 C CA . SER A 1 277 ? -106.585 -31.389 151.826 1.00 66.44 277 SER A CA 1
ATOM 2299 C C . SER A 1 277 ? -105.467 -30.907 152.766 1.00 66.44 277 SER A C 1
ATOM 2301 O O . SER A 1 277 ? -105.589 -30.993 153.997 1.00 66.44 277 SER A O 1
ATOM 2303 N N . PHE A 1 278 ? -104.389 -30.353 152.200 1.00 72.81 278 PHE A N 1
ATOM 2304 C CA . PHE A 1 278 ? -103.278 -29.798 152.971 1.00 72.81 278 PHE A CA 1
ATOM 2305 C C . PHE A 1 278 ? -103.728 -28.581 153.792 1.00 72.81 278 PHE A C 1
ATOM 2307 O O . PHE A 1 278 ? -103.488 -28.534 155.000 1.00 72.81 278 PHE A O 1
ATOM 2314 N N . ASN A 1 279 ? -104.475 -27.652 153.186 1.00 72.00 279 ASN A N 1
ATOM 2315 C CA . ASN A 1 279 ? -105.001 -26.474 153.886 1.00 72.00 279 ASN A CA 1
ATOM 2316 C C . ASN A 1 279 ? -105.991 -26.834 155.012 1.00 72.00 279 ASN A C 1
ATOM 2318 O O . ASN A 1 279 ? -105.937 -26.242 156.093 1.00 72.00 279 ASN A O 1
ATOM 2322 N N . ASN A 1 280 ? -106.849 -27.843 154.819 1.00 68.12 280 ASN A N 1
ATOM 2323 C CA . ASN A 1 280 ? -107.735 -28.335 155.882 1.00 68.12 280 ASN A CA 1
ATOM 2324 C C . ASN A 1 280 ? -106.966 -28.989 157.043 1.00 68.12 280 ASN A C 1
ATOM 2326 O O . ASN A 1 280 ? -107.327 -28.799 158.208 1.00 68.12 280 ASN A O 1
ATOM 2330 N N . SER A 1 281 ? -105.884 -29.717 156.754 1.00 68.00 281 SER A N 1
ATOM 2331 C CA . SER A 1 281 ? -105.047 -30.326 157.797 1.00 68.00 281 SER A CA 1
ATOM 2332 C C . SER A 1 281 ? -104.298 -29.276 158.625 1.00 68.00 281 SER A C 1
ATOM 2334 O O . SER A 1 281 ? -104.207 -29.415 159.845 1.00 68.00 281 SER A O 1
ATOM 2336 N N . VAL A 1 282 ? -103.840 -28.187 157.995 1.00 73.94 282 VAL A N 1
ATOM 2337 C CA . VAL A 1 282 ? -103.193 -27.051 158.679 1.00 73.94 282 VAL A CA 1
ATOM 2338 C C . VAL A 1 282 ? -104.167 -26.332 159.625 1.00 73.94 282 VAL A C 1
ATOM 2340 O O . VAL A 1 282 ? -103.815 -26.050 160.771 1.00 73.94 282 VAL A O 1
ATOM 2343 N N . ASN A 1 283 ? -105.419 -26.111 159.209 1.00 70.56 283 ASN A N 1
ATOM 2344 C CA . ASN A 1 283 ? -106.435 -25.476 160.061 1.00 70.56 283 ASN A CA 1
ATOM 2345 C C . ASN A 1 283 ? -106.846 -26.346 161.263 1.00 70.56 283 ASN A C 1
ATOM 2347 O O . ASN A 1 283 ? -107.034 -25.833 162.370 1.00 70.56 283 ASN A O 1
ATOM 2351 N N . ASN A 1 284 ? -106.936 -27.667 161.081 1.00 70.88 284 ASN A N 1
ATOM 2352 C CA . ASN A 1 284 ? -107.217 -28.587 162.184 1.00 70.88 284 ASN A CA 1
ATOM 2353 C C . ASN A 1 284 ? -106.090 -28.593 163.230 1.00 70.88 284 ASN A C 1
ATOM 2355 O O . ASN A 1 284 ? -106.379 -28.610 164.430 1.00 70.88 284 ASN A O 1
ATOM 2359 N N . LEU A 1 285 ? -104.828 -28.513 162.792 1.00 71.88 285 LEU A N 1
ATOM 2360 C CA . LEU A 1 285 ? -103.652 -28.488 163.667 1.00 71.88 285 LEU A CA 1
ATOM 2361 C C . LEU A 1 285 ? -103.592 -27.202 164.512 1.00 71.88 285 LEU A C 1
ATOM 2363 O O . LEU A 1 285 ? -103.413 -27.277 165.727 1.00 71.88 285 LEU A O 1
ATOM 2367 N N . LEU A 1 286 ? -103.899 -26.049 163.908 1.00 71.75 286 LEU A N 1
ATOM 2368 C CA . LEU A 1 286 ? -104.036 -24.767 164.614 1.00 71.75 286 LEU A CA 1
ATOM 2369 C C . LEU A 1 286 ? -105.133 -24.797 165.696 1.00 71.75 286 LEU A C 1
ATOM 2371 O O . LEU A 1 286 ? -104.933 -24.278 166.796 1.00 71.75 286 LEU A O 1
ATOM 2375 N N . SER A 1 287 ? -106.274 -25.451 165.432 1.00 68.12 287 SER A N 1
ATOM 2376 C CA . SER A 1 287 ? -107.368 -25.581 166.413 1.00 68.12 287 SER A CA 1
ATOM 2377 C C . SER A 1 287 ? -107.018 -26.488 167.605 1.00 68.12 287 SER A C 1
ATOM 2379 O O . SER A 1 287 ? -107.504 -26.282 168.723 1.00 68.12 287 SER A O 1
ATOM 2381 N N . ALA A 1 288 ? -106.162 -27.490 167.380 1.00 67.50 288 ALA A N 1
ATOM 2382 C CA . ALA A 1 288 ? -105.689 -28.400 168.416 1.00 67.50 288 ALA A CA 1
ATOM 2383 C C . ALA A 1 288 ? -104.677 -27.708 169.343 1.00 67.50 288 ALA A C 1
ATOM 2385 O O . ALA A 1 288 ? -104.785 -27.836 170.564 1.00 67.50 288 ALA A O 1
ATOM 2386 N N . GLU A 1 289 ? -103.771 -26.896 168.789 1.00 67.81 289 GLU A N 1
ATOM 2387 C CA . GLU A 1 289 ? -102.824 -26.090 169.572 1.00 67.81 289 GLU A CA 1
ATOM 2388 C C . GLU A 1 289 ? -103.537 -25.084 170.491 1.00 67.81 289 GLU A C 1
ATOM 2390 O O . GLU A 1 289 ? -103.141 -24.906 171.645 1.00 67.81 289 GLU A O 1
ATOM 2395 N N . THR A 1 290 ? -104.656 -24.493 170.050 1.00 68.94 290 THR A N 1
ATOM 2396 C CA . THR A 1 290 ? -105.421 -23.557 170.897 1.00 68.94 290 THR A CA 1
ATOM 2397 C C . THR A 1 290 ? -106.108 -24.255 172.078 1.00 68.94 290 THR A C 1
ATOM 2399 O O . THR A 1 290 ? -106.209 -23.683 173.166 1.00 68.94 290 THR A O 1
ATOM 2402 N N . LYS A 1 291 ? -106.560 -25.506 171.901 1.00 67.88 291 LYS A N 1
ATOM 2403 C CA . LYS A 1 291 ? -107.164 -26.309 172.982 1.00 67.88 291 LYS A CA 1
ATOM 2404 C C . LYS A 1 291 ? -106.126 -26.778 174.003 1.00 67.88 291 LYS A C 1
ATOM 2406 O O . LYS A 1 291 ? -106.410 -26.747 175.200 1.00 67.88 291 LYS A O 1
ATOM 2411 N N . ILE A 1 292 ? -104.922 -27.139 173.556 1.00 68.75 292 ILE A N 1
ATOM 2412 C CA . ILE A 1 292 ? -103.811 -27.530 174.441 1.00 68.75 292 ILE A CA 1
ATOM 2413 C C . ILE A 1 292 ? -103.404 -26.355 175.346 1.00 68.75 292 ILE A C 1
ATOM 2415 O O . ILE A 1 292 ? -103.318 -26.525 176.564 1.00 68.75 292 ILE A O 1
ATOM 2419 N N . ALA A 1 293 ? -103.293 -25.143 174.791 1.00 67.25 293 ALA A N 1
ATOM 2420 C CA . ALA A 1 293 ? -102.983 -23.937 175.564 1.00 67.25 293 ALA A CA 1
ATOM 2421 C C . ALA A 1 293 ? -104.050 -23.595 176.632 1.00 67.25 293 ALA A C 1
ATOM 2423 O O . ALA A 1 293 ? -103.732 -23.026 177.680 1.00 67.25 293 ALA A O 1
ATOM 2424 N N . SER A 1 294 ? -105.319 -23.957 176.401 1.00 65.56 294 SER A N 1
ATOM 2425 C CA . SER A 1 294 ? -106.401 -23.765 177.379 1.00 65.56 294 SER A CA 1
ATOM 2426 C C . SER A 1 294 ? -106.324 -24.765 178.541 1.00 65.56 294 SER A C 1
ATOM 2428 O O . SER A 1 294 ? -106.503 -24.373 179.695 1.00 65.56 294 SER A O 1
ATOM 2430 N N . CYS A 1 295 ? -106.005 -26.035 178.269 1.00 61.56 295 CYS A N 1
ATOM 2431 C CA . CYS A 1 295 ? -105.855 -27.061 179.309 1.00 61.56 295 CYS A CA 1
ATOM 2432 C C . CYS A 1 295 ? -104.614 -26.841 180.192 1.00 61.56 295 CYS A C 1
ATOM 2434 O O . CYS A 1 295 ? -104.646 -27.133 181.390 1.00 61.56 295 CYS A O 1
ATOM 2436 N N . GLU A 1 296 ? -103.526 -26.285 179.648 1.00 63.66 296 GLU A N 1
ATOM 2437 C CA . GLU A 1 296 ? -102.340 -25.948 180.447 1.00 63.66 296 GLU A CA 1
ATOM 2438 C C . GLU A 1 296 ? -102.616 -24.832 181.466 1.00 63.66 296 GLU A C 1
ATOM 2440 O O . GLU A 1 296 ? -102.137 -24.910 182.602 1.00 63.66 296 GLU A O 1
ATOM 2445 N N . LYS A 1 297 ? -103.458 -23.845 181.125 1.00 66.19 297 LYS A N 1
ATOM 2446 C CA . LYS A 1 297 ? -103.897 -22.799 182.068 1.00 66.19 297 LYS A CA 1
ATOM 2447 C C . LYS A 1 297 ? -104.725 -23.356 183.228 1.00 66.19 297 LYS A C 1
ATOM 2449 O O . LYS A 1 297 ? -104.499 -22.966 184.375 1.00 66.19 297 LYS A O 1
ATOM 2454 N N . GLU A 1 298 ? -105.629 -24.292 182.955 1.00 64.56 298 GLU A N 1
ATOM 2455 C CA . GLU A 1 298 ? -106.464 -24.941 183.978 1.00 64.56 298 GLU A CA 1
ATOM 2456 C C . GLU A 1 298 ? -105.629 -25.795 184.948 1.00 64.56 298 GLU A C 1
ATOM 2458 O O . GLU A 1 298 ? -105.841 -25.776 186.166 1.00 64.56 298 GLU A O 1
ATOM 2463 N N . ARG A 1 299 ? -104.598 -26.480 184.432 1.00 64.81 299 ARG A N 1
ATOM 2464 C CA . ARG A 1 299 ? -103.681 -27.290 185.249 1.00 64.81 299 ARG A CA 1
ATOM 2465 C C . ARG A 1 299 ? -102.867 -26.442 186.231 1.00 64.81 299 ARG A C 1
ATOM 2467 O O . ARG A 1 299 ? -102.640 -26.860 187.370 1.00 64.81 299 ARG A O 1
ATOM 2474 N N . VAL A 1 300 ? -102.432 -25.249 185.821 1.00 66.62 300 VAL A N 1
ATOM 2475 C CA . VAL A 1 300 ? -101.684 -24.319 186.688 1.00 66.62 300 VAL A CA 1
ATOM 2476 C C . VAL A 1 300 ? -102.572 -23.781 187.818 1.00 66.62 300 VAL A C 1
ATOM 2478 O O . VAL A 1 300 ? -102.125 -23.732 188.967 1.00 66.62 300 VAL A O 1
ATOM 2481 N N . GLN A 1 301 ? -103.843 -23.478 187.533 1.00 62.28 301 GLN A N 1
ATOM 2482 C CA . GLN A 1 301 ? -104.808 -23.012 188.535 1.00 62.28 301 GLN A CA 1
ATOM 2483 C C . GLN A 1 301 ? -105.089 -24.063 189.617 1.00 62.28 301 GLN A C 1
ATOM 2485 O O . GLN A 1 301 ? -104.970 -23.757 190.804 1.00 62.28 301 GLN A O 1
ATOM 2490 N N . LEU A 1 302 ? -105.363 -25.315 189.231 1.00 62.28 302 LEU A N 1
ATOM 2491 C CA . LEU A 1 302 ? -105.616 -26.416 190.176 1.00 62.28 302 LEU A CA 1
ATOM 2492 C C . LEU A 1 302 ? -104.401 -26.734 191.061 1.00 62.28 302 LEU A C 1
ATOM 2494 O O . LEU A 1 302 ? -104.549 -27.056 192.243 1.00 62.28 302 LEU A O 1
ATOM 2498 N N . THR A 1 303 ? -103.188 -26.596 190.519 1.00 62.22 303 THR A N 1
ATOM 2499 C CA . THR A 1 303 ? -101.947 -26.829 191.275 1.00 62.22 303 THR A CA 1
ATOM 2500 C C . THR A 1 303 ? -101.742 -25.757 192.355 1.00 62.22 303 THR A C 1
ATOM 2502 O O . THR A 1 303 ? -101.341 -26.076 193.475 1.00 62.22 303 THR A O 1
ATOM 2505 N N . GLN A 1 304 ? -102.095 -24.496 192.077 1.00 59.81 304 GLN A N 1
ATOM 2506 C CA . GLN A 1 304 ? -102.059 -23.416 193.071 1.00 59.81 304 GLN A CA 1
ATOM 2507 C C . GLN A 1 304 ? -103.130 -23.572 194.161 1.00 59.81 304 GLN A C 1
ATOM 2509 O O . GLN A 1 304 ? -102.845 -23.308 195.331 1.00 59.81 304 GLN A O 1
ATOM 2514 N N . THR A 1 305 ? -104.328 -24.064 193.826 1.00 60.88 305 THR A N 1
ATOM 2515 C CA . THR A 1 305 ? -105.381 -24.322 194.827 1.00 60.88 305 THR A CA 1
ATOM 2516 C C . THR A 1 305 ? -104.985 -25.452 195.783 1.00 60.88 305 THR A C 1
ATOM 2518 O O . THR A 1 305 ? -105.208 -25.358 196.990 1.00 60.88 305 THR A O 1
ATOM 2521 N N . ASN A 1 306 ? -104.324 -26.496 195.277 1.00 60.66 306 ASN A N 1
ATOM 2522 C CA . ASN A 1 306 ? -103.916 -27.647 196.087 1.00 60.66 306 ASN A CA 1
ATOM 2523 C C . ASN A 1 306 ? -102.780 -27.304 197.077 1.00 60.66 306 ASN A C 1
ATOM 2525 O O . ASN A 1 306 ? -102.802 -27.729 198.234 1.00 60.66 306 ASN A O 1
ATOM 2529 N N . ILE A 1 307 ? -101.838 -26.438 196.674 1.00 62.38 307 ILE A N 1
ATOM 2530 C CA . ILE A 1 307 ? -100.791 -25.902 197.567 1.00 62.38 307 ILE A CA 1
ATOM 2531 C C . ILE A 1 307 ? -101.410 -25.064 198.703 1.00 62.38 307 ILE A C 1
ATOM 2533 O O . ILE A 1 307 ? -100.961 -25.141 199.851 1.00 62.38 307 ILE A O 1
ATOM 2537 N N . GLN A 1 308 ? -102.479 -24.313 198.418 1.00 58.69 308 GLN A N 1
ATOM 2538 C CA . GLN A 1 308 ? -103.192 -23.523 199.426 1.00 58.69 308 GLN A CA 1
ATOM 2539 C C . GLN A 1 308 ? -103.969 -24.409 200.420 1.00 58.69 308 GLN A C 1
ATOM 2541 O O . GLN A 1 308 ? -103.960 -24.140 201.625 1.00 58.69 308 GLN A O 1
ATOM 2546 N N . HIS A 1 309 ? -104.568 -25.513 199.959 1.00 59.78 309 HIS A N 1
ATOM 2547 C CA . HIS A 1 309 ? -105.237 -26.483 200.835 1.00 59.78 309 HIS A CA 1
ATOM 2548 C C . HIS A 1 309 ? -104.260 -27.259 201.734 1.00 59.78 309 HIS A C 1
ATOM 2550 O O . HIS A 1 309 ? -104.557 -27.457 202.915 1.00 59.78 309 HIS A O 1
ATOM 2556 N N . GLN A 1 310 ? -103.065 -27.615 201.245 1.00 57.94 310 GLN A N 1
ATOM 2557 C CA . GLN A 1 310 ? -102.028 -28.244 202.078 1.00 57.94 310 GLN A CA 1
ATOM 2558 C C . GLN A 1 310 ? -101.488 -27.313 203.175 1.00 57.94 310 GLN A C 1
ATOM 2560 O O . GLN A 1 310 ? -101.179 -27.776 204.277 1.00 57.94 310 GLN A O 1
ATOM 2565 N N . LYS A 1 311 ? -101.411 -25.998 202.920 1.00 56.94 311 LYS A N 1
ATOM 2566 C CA . LYS A 1 311 ? -101.037 -25.009 203.946 1.00 56.94 311 LYS A CA 1
ATOM 2567 C C . LYS A 1 311 ? -102.109 -24.856 205.029 1.00 56.94 311 LYS A C 1
ATOM 2569 O O . LYS A 1 311 ? -101.760 -24.763 206.204 1.00 56.94 311 LYS A O 1
ATOM 2574 N N . ASN A 1 312 ? -103.389 -24.907 204.660 1.00 54.66 312 ASN A N 1
ATOM 2575 C CA . ASN A 1 312 ? -104.497 -24.801 205.614 1.00 54.66 312 ASN A CA 1
ATOM 2576 C C . ASN A 1 312 ? -104.675 -26.063 206.476 1.00 54.66 312 ASN A C 1
ATOM 2578 O O . ASN A 1 312 ? -105.035 -25.948 207.645 1.00 54.66 312 ASN A O 1
ATOM 2582 N N . PHE A 1 313 ? -104.346 -27.254 205.963 1.00 52.84 313 PHE A N 1
ATOM 2583 C CA . PHE A 1 313 ? -104.415 -28.493 206.751 1.00 52.84 313 PHE A CA 1
ATOM 2584 C C . PHE A 1 313 ? -103.360 -28.563 207.868 1.00 52.84 313 PHE A C 1
ATOM 2586 O O . PHE A 1 313 ? -103.629 -29.120 208.930 1.00 52.84 313 PHE A O 1
ATOM 2593 N N . ARG A 1 314 ? -102.185 -27.939 207.688 1.00 53.91 314 ARG A N 1
ATOM 2594 C CA . ARG A 1 314 ? -101.180 -27.839 208.765 1.00 53.91 314 ARG A CA 1
ATOM 2595 C C . ARG A 1 314 ? -101.588 -26.892 209.900 1.00 53.91 314 ARG A C 1
ATOM 2597 O O . ARG A 1 314 ? -101.009 -26.989 210.972 1.00 53.91 314 ARG A O 1
ATOM 2604 N N . MET A 1 315 ? -102.575 -26.013 209.696 1.00 52.56 315 MET A N 1
ATOM 2605 C CA . MET A 1 315 ? -103.061 -25.092 210.735 1.00 52.56 315 MET A CA 1
ATOM 2606 C C . MET A 1 315 ? -104.231 -25.643 211.574 1.00 52.56 315 MET A C 1
ATOM 2608 O O . MET A 1 315 ? -104.622 -24.991 212.537 1.00 52.56 315 MET A O 1
ATOM 2612 N N . LEU A 1 316 ? -104.779 -26.829 211.259 1.00 46.66 316 LEU A N 1
ATOM 2613 C CA . LEU A 1 316 ? -105.995 -27.366 211.905 1.00 46.66 316 LEU A CA 1
ATOM 2614 C C . LEU A 1 316 ? -105.837 -28.722 212.629 1.00 46.66 316 LEU A C 1
ATOM 2616 O O . LEU A 1 316 ? -106.811 -29.219 213.186 1.00 46.66 316 LEU A O 1
ATOM 2620 N N . ALA A 1 317 ? -104.626 -29.278 212.720 1.00 42.31 317 ALA A N 1
ATOM 2621 C CA . ALA A 1 317 ? -104.265 -30.248 213.763 1.00 42.31 317 ALA A CA 1
ATOM 2622 C C . ALA A 1 317 ? -103.510 -29.470 214.863 1.00 42.31 317 ALA A C 1
ATOM 2624 O O . ALA A 1 317 ? -102.342 -29.140 214.691 1.00 42.31 317 ALA A O 1
ATOM 2625 N N . GLY A 1 318 ? -104.186 -28.905 215.870 1.00 38.34 318 GLY A N 1
ATOM 2626 C CA . GLY A 1 318 ? -104.536 -29.617 217.110 1.00 38.34 318 GLY A CA 1
ATOM 2627 C C . GLY A 1 318 ? -103.272 -29.770 217.968 1.00 38.34 318 GLY A C 1
ATOM 2628 O O . GLY A 1 318 ? -102.479 -30.661 217.704 1.00 38.34 318 GLY A O 1
ATOM 2629 N N . LYS A 1 319 ? -102.937 -28.864 218.901 1.00 42.44 319 LYS A N 1
ATOM 2630 C CA . LYS A 1 319 ? -103.572 -28.764 220.231 1.00 42.44 319 LYS A CA 1
ATOM 2631 C C . LYS A 1 319 ? -104.019 -30.138 220.741 1.00 42.44 319 LYS A C 1
ATOM 2633 O O . LYS A 1 319 ? -105.163 -30.528 220.534 1.00 42.44 319 LYS A O 1
ATOM 2638 N N . ASN A 1 320 ? -103.082 -30.840 221.371 1.00 35.53 320 ASN A N 1
ATOM 2639 C CA . ASN A 1 320 ? -103.129 -31.112 222.807 1.00 35.53 320 ASN A CA 1
ATOM 2640 C C . ASN A 1 320 ? -101.746 -30.857 223.394 1.00 35.53 320 ASN A C 1
ATOM 2642 O O . ASN A 1 320 ? -100.765 -31.272 222.738 1.00 35.53 320 ASN A O 1
#

Secondary structure (DSSP, 8-state):
---HHHHHHHHHH-TTS---HHHHHS--HHHHHHHHHHHHHHTT-------SPTT-HHHHHHHHHHHHHHHHHHHHH-TT----HHHHHS--HHHHHHHHHHHHHHHHHHHHHHHHHHHHHHHHHHHHHHHHHHHHHHHHHHHHHHHHHHHHHHHHHHHHHHHHHHHHHHHHHHHHHHHHHHHHHHHHHHHHHHHHHHHHHHHHHHHHHHHSPPHHHHHHHHHHHHHHHHHHHHHHHHHHHHHHHHHHHHHHHHHHHHHHHHHHHHHHHS-HHHHHHHHHHHHHHHHHHHHHHHHHHHHHHHHHHHHHHHHHHTTSS---

Sequence (320 aa):
MLSKEYLDSWNELCAECKMVESDLANPSEKWLTKVLVSYLRMFGYRVEIPCSEEGSREKRIFLIKLVRHIDHIYKISDKSFTFTYYDLLKPSTKKTSHMLGILLNYLYYMNMFKTDVFKMANDRLAERQELVDKIKHIIEDNRKRQNKAEKMHEELAFLSNQIPLHKNQLKSVTSELNRRENESQQITIDVKDLKTKIDELKAKVRNLKRLIVPEEEGQELQIQLNKIQEQITEYENQTRNAESNLKTHISDNNRLQEILKLVESAKDVLTSDFVDSFNNSVNNLLSAETKIASCEKERVQLTQTNIQHQKNFRMLAGKN

Foldseek 3Di:
DPDPVLQVLLCVQQVPQRDDPVCLQAPALVNLLSSLQSLVVSVVDPDDQDPDDDPDPVNLVSLQVSLVVLQVLLCVQPVVDHRHSVCSHHPDSVVSSVSVVRSSVSSVVVVVVVVVVVVVVVVVVVVVVVVVVVVVVVVVVVVVVVVVVVVVVVVVVVVVVVVVVVVVVVVVVVVVVVVVVVVVVVVVVVVVVVVVVVVVVVVVVVVVVVVDDPVVVVVVVVVVVVVVVVVVVVVVVVVVVVVVVVVVVVVVVVVVVVVVVVVVVVVVVPDPVVVVVVVVVVVVVVVVVVVVVVVVVVVVVVVVVVVVVVVVVVVPDDDD

Mean predicted aligned error: 18.97 Å

InterPro domains:
  IPR005549 Kinetochore protein Nuf2, N-terminal [PF03800] (21-111)
  IPR038275 Nuf2, N-terminal domain superfamily [G3DSA:1.10.418.60] (3-156)

Solvent-accessible surface area (backbone atoms only — not comparable to full-atom values): 17761 Å² total; per-residue (Å²): 129,82,54,71,67,57,45,52,56,48,35,70,75,32,74,93,54,72,70,54,71,69,48,52,67,59,43,44,38,71,57,53,51,50,46,54,44,48,55,46,38,77,78,70,46,94,71,78,83,74,92,61,60,91,88,32,71,66,47,53,52,49,51,50,52,51,32,54,53,49,32,53,58,44,38,75,79,40,73,91,60,81,60,46,65,62,52,47,69,59,38,45,43,70,62,50,48,53,51,52,52,54,52,51,55,52,48,52,53,51,52,52,51,52,50,54,54,51,48,55,52,50,53,52,51,50,54,51,50,53,51,52,53,52,50,52,52,52,53,52,55,50,50,54,50,48,55,51,51,52,52,52,48,53,53,49,53,52,49,61,59,46,50,59,53,53,53,50,50,49,53,53,52,52,51,50,50,54,52,52,52,52,52,52,52,51,51,54,51,54,53,50,53,51,50,52,51,50,52,51,49,52,50,51,50,54,52,51,62,69,72,50,71,55,70,67,59,50,49,51,49,50,53,51,48,52,53,51,51,51,51,50,54,50,51,52,51,52,48,54,50,50,53,53,50,49,54,51,51,54,54,52,49,54,52,50,51,54,51,50,53,53,52,55,57,52,52,72,72,63,43,70,70,57,57,54,51,50,52,52,53,54,55,52,52,55,56,50,53,56,52,52,58,52,53,55,54,53,53,54,53,55,53,56,52,51,56,54,50,58,57,54,56,67,73,68,67,68,92,129

Radius of gyration: 106.76 Å; Cα contacts (8 Å, |Δi|>4): 101; chains: 1; bounding box: 170×61×290 Å